Protein AF-A0AAN7MFB9-F1 (afdb_monomer)

Mean predicted aligned error: 14.87 Å

Solvent-accessible surface area (backbone atoms only — not comparable to full-atom values): 20793 Å² total; per-residue (Å²): 133,88,78,91,84,87,84,86,81,88,79,87,88,81,91,80,85,86,81,85,80,88,79,91,81,79,81,84,86,78,80,92,70,93,77,76,98,67,85,89,78,79,88,82,86,82,88,82,84,90,78,93,79,91,80,92,78,95,70,90,69,84,57,78,74,52,58,53,53,50,33,47,51,52,37,54,52,50,27,70,76,37,63,90,44,29,66,55,35,37,69,53,44,72,74,42,96,45,65,49,53,24,49,15,44,51,52,13,68,66,59,38,48,100,90,40,55,33,70,63,41,21,55,51,43,29,51,51,44,73,72,31,64,69,62,48,51,32,52,54,35,22,46,49,33,35,46,71,28,35,91,85,39,86,41,62,48,55,43,74,76,65,36,48,23,54,52,47,51,56,51,42,55,54,24,26,52,35,34,75,72,67,43,44,71,61,19,50,54,51,34,52,42,38,24,71,71,44,34,33,40,54,36,43,70,32,45,69,53,34,25,44,28,39,45,87,15,43,57,24,34,37,31,52,55,19,36,37,34,35,39,24,38,37,28,26,36,23,32,31,29,59,74,85,82,64,80,80,78,21,15,22,38,39,28,37,33,22,34,40,27,40,46,17,36,35,39,18,67,29,44,36,26,40,47,16,36,36,38,56,56,13,33,38,75,60,69,39,61,56,65,38,36,35,37,39,78,70,43,41,81,53,78,82,82,75,77,85,75,76,88,68,69,67,58,53,96,64,99,74,79,77,78,79,77,71,77,81,81,72,86,76,80,82,82,86,80,90,81,93,78,85,81,86,81,89,82,82,87,87,90,79,136

InterPro domains:
  IPR001451 Hexapeptide repeat [PF00132] (251-284)
  IPR005881 Serine O-acetyltransferase [TIGR01172] (139-300)
  IPR010493 Serine acetyltransferase, N-terminal [PF06426] (67-171)
  IPR010493 Serine acetyltransferase, N-terminal [SM00971] (67-171)
  IPR011004 Trimeric LpxA-like superfamily [SSF51161] (67-303)
  IPR018357 Hexapeptide transferase, conserved site [PS00101] (260-288)
  IPR042122 Serine acetyltransferase, N-terminal domain superfamily [G3DSA:1.10.3130.10] (53-200)
  IPR045304 Serine acetyltransferase, LbH domain [cd03354] (198-298)
  IPR053376 Serine acetyltransferase [NF041874] (140-302)

Organism: Trapa natans (NCBI:txid22666)

Secondary structure (DSSP, 8-state):
-----PPP---------------------------------PPPPP-----------------THHHHHHHHHHHHHHHHH-GGGHHHHIIIIIT-SSHHHHHHHHHHHHH--SSS-HHHHHHHHHHHHHH-HHHHHHHHHHHHHHHHH-TT---HHHHHHH-HHHHHHHHHHHHHHHHHTT-HHHHHHHHHHHHHHHSEEE-TT-EE-SS-EE-S-TTEEE-TT-EE-TT-EE-TT-EEE--SS--SS-S-EE-TT-EE-TT-EEESS-EE-TT-EE-TT-EE-S-B-TT-EEETTTTEEE-S------S--S----S--S----------PPPP-----PPPPP-------

Foldseek 3Di:
DDDDDDDDDDDDDDDDDDDDDDDDDDDDDPDDDDDDDDDDDDDDDDDDDDDDDDDDDDDDPPDPVVQLVQLLVVLVVVCVVDVVCVVVSCQQRVVDPDPQLSLLLLLLVQLDDPVRHSSVSSCLSSVCCVVDVQLVVLLSLLLVLCCQAPPVCPGSNCCSNPVLQSSLVSLLVSLLVCVVVVVPVVSVSSQVSSCVRSVAHARSQEAAEGNEAEASRHQHHHDNQEYHYYLEYHYYNEYQEFPVPDPDNWTDYEEYLEYEEHNEYEYTDEYEYANEYEYHNEYDPHHHYHNFYWYDDPIDTDDDDDDDPPDDHNHDPDPDDDPPPPPPPDDDDDDDDDDDDDDDDDDDDDDDD

Nearest PDB structures (foldseek):
  4n69-assembly1_A  TM=9.876E-01  e=4.435E-33  Glycine max
  6wye-assembly1_C-3  TM=9.855E-01  e=4.727E-29  Neisseria gonorrhoeae
  6wye-assembly1_A-3  TM=9.794E-01  e=2.700E-28  Neisseria gonorrhoeae
  4hzd-assembly1_A  TM=9.826E-01  e=8.789E-28  Brucella abortus S19
  4h7o-assembly1_A  TM=9.770E-01  e=9.835E-28  Vibrio cholerae O1 biovar El Tor str. N16961

pLDDT: mean 76.18, std 30.17, range [25.56, 98.94]

Structure (mmCIF, N/CA/C/O backbone):
data_AF-A0AAN7MFB9-F1
#
_entry.id   AF-A0AAN7MFB9-F1
#
loop_
_atom_site.group_PDB
_atom_site.id
_atom_site.type_symbol
_atom_site.label_atom_id
_atom_site.label_alt_id
_atom_site.label_comp_id
_atom_site.label_asym_id
_atom_site.label_entity_id
_atom_site.label_seq_id
_atom_site.pdbx_PDB_ins_code
_atom_site.Cartn_x
_atom_site.Cartn_y
_atom_site.Cartn_z
_atom_site.occupancy
_atom_site.B_iso_or_equiv
_atom_site.auth_seq_id
_atom_site.auth_comp_id
_atom_site.auth_asym_id
_atom_site.auth_atom_id
_atom_site.pdbx_PDB_model_num
ATOM 1 N N . MET A 1 1 ? -39.558 15.001 -32.358 1.00 32.97 1 MET A N 1
ATOM 2 C CA . MET A 1 1 ? -39.933 14.258 -33.582 1.00 32.97 1 MET A CA 1
ATOM 3 C C . MET A 1 1 ? -38.652 13.622 -34.117 1.00 32.97 1 MET A C 1
ATOM 5 O O . MET A 1 1 ? -37.753 14.380 -34.439 1.00 32.97 1 MET A O 1
ATOM 9 N N . ALA A 1 2 ? -38.365 12.366 -33.736 1.00 27.27 2 ALA A N 1
ATOM 10 C CA . ALA A 1 2 ? -38.461 11.137 -34.564 1.00 27.27 2 ALA A CA 1
ATOM 11 C C . ALA A 1 2 ? -37.510 11.185 -35.787 1.00 27.27 2 ALA A C 1
ATOM 13 O O . ALA A 1 2 ? -37.533 12.174 -36.499 1.00 27.27 2 ALA A O 1
ATOM 14 N N . SER A 1 3 ? -36.633 10.222 -36.101 1.00 28.27 3 SER A N 1
ATOM 15 C CA . SER A 1 3 ? -36.641 8.753 -35.951 1.00 28.27 3 SER A CA 1
ATOM 16 C C . SER A 1 3 ? -35.181 8.244 -36.066 1.00 28.27 3 SER A C 1
ATOM 18 O O . SER A 1 3 ? -34.424 8.785 -36.861 1.00 28.27 3 SER A O 1
ATOM 20 N N . CYS A 1 4 ? -34.634 7.399 -35.184 1.00 25.77 4 CYS A N 1
ATOM 21 C CA . CYS A 1 4 ? -34.608 5.924 -35.219 1.00 25.77 4 CYS A CA 1
ATOM 22 C C . CYS A 1 4 ? -34.455 5.280 -36.615 1.00 25.77 4 CYS A C 1
ATOM 24 O O . CYS A 1 4 ? -35.423 5.227 -37.372 1.00 25.77 4 CYS A O 1
ATOM 26 N N . VAL A 1 5 ? -33.269 4.713 -36.888 1.00 33.12 5 VAL A N 1
ATOM 27 C CA . VAL A 1 5 ? -33.060 3.585 -37.814 1.00 33.12 5 VAL A CA 1
ATOM 28 C C . VAL A 1 5 ? -32.131 2.584 -37.121 1.00 33.12 5 VAL A C 1
ATOM 30 O O . VAL A 1 5 ? -30.990 2.896 -36.791 1.00 33.12 5 VAL A O 1
ATOM 33 N N . ILE A 1 6 ? -32.675 1.399 -36.846 1.00 31.83 6 ILE A N 1
ATOM 34 C CA . ILE A 1 6 ? -31.986 0.208 -36.342 1.00 31.83 6 ILE A CA 1
ATOM 35 C C . ILE A 1 6 ? -31.674 -0.670 -37.551 1.00 31.83 6 ILE A C 1
ATOM 37 O O . ILE A 1 6 ? -32.600 -1.066 -38.258 1.00 31.83 6 ILE A O 1
ATOM 41 N N . GLU A 1 7 ? -30.409 -1.039 -37.744 1.00 30.30 7 GLU A N 1
ATOM 42 C CA . GLU A 1 7 ? -30.024 -2.083 -38.692 1.00 30.30 7 GLU A CA 1
ATOM 43 C C . GLU A 1 7 ? -29.693 -3.378 -37.934 1.00 30.30 7 GLU A C 1
ATOM 45 O O . GLU A 1 7 ? -28.908 -3.406 -36.984 1.00 30.30 7 GLU A O 1
ATOM 50 N N . ARG A 1 8 ? -30.398 -4.449 -38.310 1.00 30.91 8 ARG A N 1
ATOM 51 C CA . ARG A 1 8 ? -30.353 -5.779 -37.696 1.00 30.91 8 ARG A CA 1
ATOM 52 C C . ARG A 1 8 ? -29.151 -6.558 -38.228 1.00 30.91 8 ARG A C 1
ATOM 54 O O . ARG A 1 8 ? -29.110 -6.863 -39.413 1.00 30.91 8 ARG A O 1
ATOM 61 N N . LEU A 1 9 ? -28.273 -7.021 -37.341 1.00 29.88 9 LEU A N 1
ATOM 62 C CA . LEU A 1 9 ? -27.376 -8.144 -37.627 1.00 29.88 9 LEU A CA 1
ATOM 63 C C . LEU A 1 9 ? -27.877 -9.391 -36.894 1.00 29.88 9 LEU A C 1
ATOM 65 O O . LEU A 1 9 ? -27.798 -9.501 -35.671 1.00 29.88 9 LEU A O 1
ATOM 69 N N . GLN A 1 10 ? -28.426 -10.330 -37.666 1.00 29.17 10 GLN A N 1
ATOM 70 C CA . GLN A 1 10 ? -28.658 -11.704 -37.236 1.00 29.17 10 GLN A CA 1
ATOM 71 C C . GLN A 1 10 ? -27.353 -12.491 -37.379 1.00 29.17 10 GLN A C 1
ATOM 73 O O . GLN A 1 10 ? -26.853 -12.651 -38.488 1.00 29.17 10 GLN A O 1
ATOM 78 N N . LEU A 1 11 ? -26.833 -13.036 -36.278 1.00 31.50 11 LEU A N 1
ATOM 79 C CA . LEU A 1 11 ? -25.846 -14.114 -36.315 1.00 31.50 11 LEU A CA 1
ATOM 80 C C . LEU A 1 11 ? -26.335 -15.283 -35.457 1.00 31.50 11 LEU A C 1
ATOM 82 O O . LEU A 1 11 ? -26.703 -15.151 -34.290 1.00 31.50 11 LEU A O 1
ATOM 86 N N . SER A 1 12 ? -26.396 -16.426 -36.127 1.00 29.09 12 SER A N 1
ATOM 87 C CA . SER A 1 12 ? -26.955 -17.709 -35.727 1.00 29.09 12 SER A CA 1
ATOM 88 C C . SER A 1 12 ? -26.263 -18.342 -34.518 1.00 29.09 12 SER A C 1
ATOM 90 O O . SER A 1 12 ? -25.038 -18.451 -34.476 1.00 29.09 12 SER A O 1
ATOM 92 N N . ARG A 1 13 ? -27.065 -18.866 -33.584 1.00 29.59 13 ARG A N 1
ATOM 93 C CA . ARG A 1 13 ? -26.636 -19.755 -32.494 1.00 29.59 13 ARG A CA 1
ATOM 94 C C . ARG A 1 13 ? -26.491 -21.200 -32.993 1.00 29.59 13 ARG A C 1
ATOM 96 O O . ARG A 1 13 ? -27.399 -21.717 -33.638 1.00 29.59 13 ARG A O 1
ATOM 103 N N . LYS A 1 14 ? -25.425 -21.889 -32.571 1.00 30.91 14 LYS A N 1
ATOM 104 C CA . LYS A 1 14 ? -25.413 -23.348 -32.345 1.00 30.91 14 LYS A CA 1
ATOM 105 C C . LYS A 1 14 ? -24.845 -23.647 -30.944 1.00 30.91 14 LYS A C 1
ATOM 107 O O . LYS A 1 14 ? -24.018 -22.869 -30.470 1.00 30.91 14 LYS A O 1
ATOM 112 N N . PRO A 1 15 ? -25.309 -24.709 -30.255 1.00 31.30 15 PRO A N 1
ATOM 113 C CA . PRO A 1 15 ? -25.118 -24.875 -28.817 1.00 31.30 15 PRO A CA 1
ATOM 114 C C . PRO A 1 15 ? -23.846 -25.672 -28.485 1.00 31.30 15 PRO A C 1
ATOM 116 O O . PRO A 1 15 ? -23.628 -26.763 -29.006 1.00 31.30 15 PRO A O 1
ATOM 119 N N . GLY A 1 16 ? -23.027 -25.135 -27.578 1.00 27.77 16 GLY A N 1
ATOM 120 C CA . GLY A 1 16 ? -21.837 -25.782 -27.024 1.00 27.77 16 GLY A CA 1
ATOM 121 C C . GLY A 1 16 ? -22.011 -26.084 -25.535 1.00 27.77 16 GLY A C 1
ATOM 122 O O . GLY A 1 16 ? -22.022 -25.185 -24.705 1.00 27.77 16 GLY A O 1
ATOM 123 N N . ARG A 1 17 ? -22.180 -27.374 -25.252 1.00 27.69 17 ARG A N 1
ATOM 124 C CA . ARG A 1 17 ? -22.225 -28.120 -23.981 1.00 27.69 17 ARG A CA 1
ATOM 125 C C . ARG A 1 17 ? -21.533 -27.457 -22.765 1.00 27.69 17 ARG A C 1
ATOM 127 O O . ARG A 1 17 ? -20.314 -27.315 -22.733 1.00 27.69 17 ARG A O 1
ATOM 134 N N . GLN A 1 18 ? -22.321 -27.157 -21.727 1.00 26.73 18 GLN A N 1
ATOM 135 C CA . GLN A 1 18 ? -21.860 -26.820 -20.373 1.00 26.73 18 GLN A CA 1
ATOM 136 C C . GLN A 1 18 ? -21.232 -28.044 -19.683 1.00 26.73 18 GLN A C 1
ATOM 138 O O . GLN A 1 18 ? -21.806 -29.133 -19.701 1.00 26.73 18 GLN A O 1
ATOM 143 N N . LYS A 1 19 ? -20.092 -27.847 -19.013 1.00 27.78 19 LYS A N 1
ATOM 144 C CA . LYS A 1 19 ? -19.675 -28.671 -17.872 1.00 27.78 19 LYS A CA 1
ATOM 145 C C . LYS A 1 19 ? -19.806 -27.815 -16.616 1.00 27.78 19 LYS A C 1
ATOM 147 O O . LYS A 1 19 ? -19.122 -26.807 -16.472 1.00 27.78 19 LYS A O 1
ATOM 152 N N . SER A 1 20 ? -20.740 -28.212 -15.763 1.00 26.48 20 SER A N 1
ATOM 153 C CA . SER A 1 20 ? -20.965 -27.693 -14.421 1.00 26.48 20 SER A CA 1
ATOM 154 C C . SER A 1 20 ? -19.817 -28.104 -13.502 1.00 26.48 20 SER A C 1
ATOM 156 O O . SER A 1 20 ? -19.558 -29.298 -13.354 1.00 26.48 20 SER A O 1
ATOM 158 N N . VAL A 1 21 ? -19.186 -27.135 -12.848 1.00 28.67 21 VAL A N 1
ATOM 159 C CA . VAL A 1 21 ? -18.480 -27.370 -11.587 1.00 28.67 21 VAL A CA 1
ATOM 160 C C . VAL A 1 21 ? -19.252 -26.580 -10.541 1.00 28.67 21 VAL A C 1
ATOM 162 O O . VAL A 1 21 ? -19.245 -25.351 -10.538 1.00 28.67 21 VAL A O 1
ATOM 165 N N . ASN A 1 22 ? -20.030 -27.319 -9.754 1.00 28.86 22 ASN A N 1
ATOM 166 C CA . ASN A 1 22 ? -20.587 -26.856 -8.494 1.00 28.86 22 ASN A CA 1
ATOM 167 C C . ASN A 1 22 ? -19.433 -26.780 -7.502 1.00 28.86 22 ASN A C 1
ATOM 169 O O . ASN A 1 22 ? -18.828 -27.813 -7.266 1.00 28.86 22 ASN A O 1
ATOM 173 N N . ASP A 1 23 ? -19.214 -25.621 -6.892 1.00 29.09 23 ASP A N 1
ATOM 174 C CA . ASP A 1 23 ? -18.704 -25.535 -5.526 1.00 29.09 23 ASP A CA 1
ATOM 175 C C . ASP A 1 23 ? -19.382 -24.335 -4.865 1.00 29.09 23 ASP A C 1
ATOM 177 O O . ASP A 1 23 ? -19.205 -23.174 -5.239 1.00 29.09 23 ASP A O 1
ATOM 181 N N . GLY A 1 24 ? -20.306 -24.657 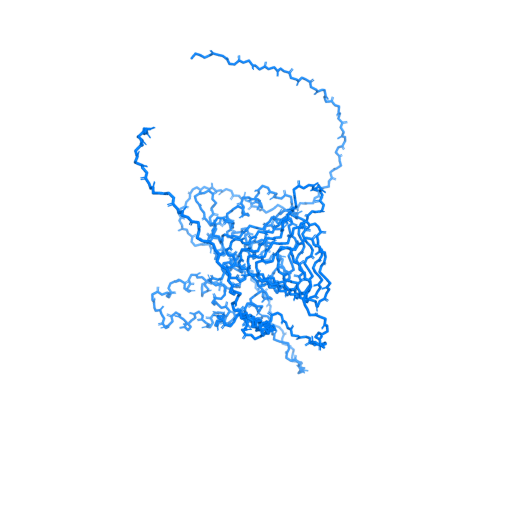-3.964 1.00 29.75 24 GLY A N 1
ATOM 182 C CA . GLY A 1 24 ? -21.193 -23.708 -3.321 1.00 29.75 24 GLY A CA 1
ATOM 183 C C . GLY A 1 24 ? -20.597 -23.182 -2.029 1.00 29.75 24 GLY A C 1
ATOM 184 O O . GLY A 1 24 ? -20.652 -23.867 -1.017 1.00 29.75 24 GLY A O 1
ATOM 185 N N . HIS A 1 25 ? -20.173 -21.921 -2.031 1.00 30.44 25 HIS A N 1
ATOM 186 C CA . HIS A 1 25 ? -20.099 -21.097 -0.825 1.00 30.44 25 HIS A CA 1
ATOM 187 C C . HIS A 1 25 ? -20.790 -19.757 -1.099 1.00 30.44 25 HIS A C 1
ATOM 189 O O . HIS A 1 25 ? -20.235 -18.815 -1.661 1.00 30.44 25 HIS A O 1
ATOM 195 N N . SER A 1 26 ? -22.079 -19.720 -0.761 1.00 29.64 26 SER A N 1
ATOM 196 C CA . SER A 1 26 ? -22.941 -18.545 -0.859 1.00 29.64 26 SER A CA 1
ATOM 197 C C . SER A 1 26 ? -22.874 -17.765 0.452 1.00 29.64 26 SER A C 1
ATOM 199 O O . SER A 1 26 ? -23.465 -18.186 1.443 1.00 29.64 26 SER A O 1
ATOM 201 N N . TYR A 1 27 ? -22.224 -16.603 0.450 1.00 34.56 27 TYR A N 1
ATOM 202 C CA . TYR A 1 27 ? -22.376 -15.615 1.521 1.00 34.56 27 TYR A CA 1
ATOM 203 C C . TYR A 1 27 ? -23.845 -15.141 1.552 1.00 34.56 27 TYR A C 1
ATOM 205 O O . TYR A 1 27 ? -24.333 -14.646 0.531 1.00 34.56 27 TYR A O 1
ATOM 213 N N . PRO A 1 28 ? -24.601 -15.311 2.653 1.00 33.50 28 PRO A N 1
ATOM 214 C CA . PRO A 1 28 ? -26.028 -15.022 2.654 1.00 33.50 28 PRO A CA 1
ATOM 215 C C . PRO A 1 28 ? -26.276 -13.512 2.766 1.00 33.50 28 PRO A C 1
ATOM 217 O O . PRO A 1 28 ? -26.203 -12.938 3.847 1.00 33.50 28 PRO A O 1
ATOM 220 N N . LEU A 1 29 ? -26.647 -12.870 1.657 1.00 34.75 29 LEU A N 1
ATOM 221 C CA . LEU A 1 29 ? -27.291 -11.554 1.673 1.00 34.75 29 LEU A CA 1
ATOM 222 C C . LEU A 1 29 ? -28.810 -11.763 1.731 1.00 34.75 29 LEU A C 1
ATOM 224 O O . LEU A 1 29 ? -29.455 -11.955 0.702 1.00 34.75 29 LEU A O 1
ATOM 228 N N . LYS A 1 30 ? -29.396 -11.763 2.934 1.00 32.22 30 LYS A N 1
ATOM 229 C CA . LYS A 1 30 ? -30.859 -11.738 3.108 1.00 32.22 30 LYS A CA 1
ATOM 230 C C . LYS A 1 30 ? -31.329 -10.337 3.521 1.00 32.22 30 LYS A C 1
ATOM 232 O O . LYS A 1 30 ? -30.950 -9.844 4.571 1.00 32.22 30 LYS A O 1
ATOM 237 N N . ASN A 1 31 ? -32.218 -9.779 2.693 1.00 31.23 31 ASN A N 1
ATOM 238 C CA . ASN A 1 31 ? -33.205 -8.721 2.958 1.00 31.23 31 ASN A CA 1
ATOM 239 C C . ASN A 1 31 ? -32.714 -7.393 3.563 1.00 31.23 31 ASN A C 1
ATOM 241 O O . ASN A 1 31 ? -32.887 -7.133 4.751 1.00 31.23 31 ASN A O 1
ATOM 245 N N . VAL A 1 32 ? -32.268 -6.477 2.698 1.00 32.47 32 VAL A N 1
ATOM 246 C CA . VAL A 1 32 ? -32.138 -5.050 3.035 1.00 32.47 32 VAL A CA 1
ATOM 247 C C . VAL A 1 32 ? -33.524 -4.396 2.963 1.00 32.47 32 VAL A C 1
ATOM 249 O O . VAL A 1 32 ? -33.995 -4.015 1.892 1.00 32.47 32 VAL A O 1
ATOM 252 N N . ARG A 1 33 ? -34.206 -4.288 4.108 1.00 29.61 33 ARG A N 1
ATOM 253 C CA . ARG A 1 33 ? -35.263 -3.285 4.315 1.00 29.61 33 ARG A CA 1
ATOM 254 C C . ARG A 1 33 ? -34.610 -2.039 4.907 1.00 29.61 33 ARG A C 1
ATOM 256 O O . ARG A 1 33 ? -33.778 -2.149 5.800 1.00 29.61 33 ARG A O 1
ATOM 263 N N . SER A 1 34 ? -34.985 -0.872 4.389 1.00 43.56 34 SER A N 1
ATOM 264 C CA . SER A 1 34 ? -34.496 0.441 4.820 1.00 43.56 34 SER A CA 1
ATOM 265 C C . SER A 1 34 ? -34.529 0.588 6.343 1.00 43.56 34 SER A C 1
ATOM 267 O O . SER A 1 34 ? -35.614 0.460 6.908 1.00 43.56 34 SER A O 1
ATOM 269 N N . CYS A 1 35 ? -33.404 0.904 6.994 1.00 27.44 35 CYS A N 1
ATOM 270 C CA . CYS A 1 35 ? -33.414 1.404 8.370 1.00 27.44 35 CYS A CA 1
ATOM 271 C C . CYS A 1 35 ? -32.107 2.096 8.793 1.00 27.44 35 CYS A C 1
ATOM 273 O O . CYS A 1 35 ? -31.038 1.859 8.247 1.00 27.44 35 CYS A O 1
ATOM 275 N N . ARG A 1 36 ? -32.287 2.996 9.765 1.00 30.14 36 ARG A N 1
ATOM 276 C CA . ARG A 1 36 ? -31.373 3.966 10.396 1.00 30.14 36 ARG A CA 1
ATOM 277 C C . ARG A 1 36 ? -30.086 3.369 11.000 1.00 30.14 36 ARG A C 1
ATOM 279 O O . ARG A 1 36 ? -30.077 2.185 11.334 1.00 30.14 36 ARG A O 1
ATOM 286 N N . PRO A 1 37 ? -29.044 4.203 11.235 1.00 30.88 37 PRO A N 1
ATOM 287 C CA . PRO A 1 37 ? -27.741 3.747 11.715 1.00 30.88 37 PRO A CA 1
ATOM 288 C C . PRO A 1 37 ? -27.875 3.029 13.058 1.00 30.88 37 PRO A C 1
ATOM 290 O O . PRO A 1 37 ? -28.238 3.629 14.070 1.00 30.88 37 PRO A O 1
ATOM 293 N N . SER A 1 38 ? -27.579 1.733 13.046 1.00 34.75 38 SER A N 1
ATOM 294 C CA . SER A 1 38 ? -27.536 0.879 14.227 1.00 34.75 38 SER A CA 1
ATOM 295 C C . SER A 1 38 ? -26.206 0.137 14.221 1.00 34.75 38 SER A C 1
ATOM 297 O O . SER A 1 38 ? -25.795 -0.398 13.201 1.00 34.75 38 SER A O 1
ATOM 299 N N . ARG A 1 39 ? -25.533 0.148 15.373 1.00 41.53 39 ARG A N 1
ATOM 300 C CA . ARG A 1 39 ? -24.252 -0.508 15.679 1.00 41.53 39 ARG A CA 1
ATOM 301 C C . ARG A 1 39 ? -24.139 -1.898 15.021 1.00 41.53 39 ARG A C 1
ATOM 303 O O . ARG A 1 39 ? -24.920 -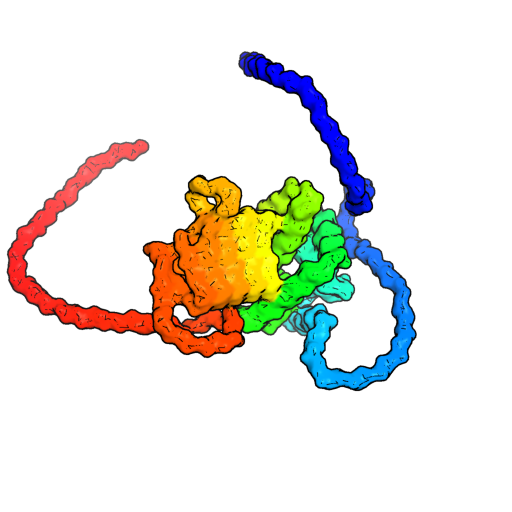2.784 15.367 1.00 41.53 39 ARG A O 1
ATOM 310 N N . CYS A 1 40 ? -23.143 -2.099 14.153 1.00 32.28 40 CYS A N 1
ATOM 311 C CA . CYS A 1 40 ? -22.774 -3.428 13.661 1.00 32.28 40 CYS A CA 1
ATOM 312 C C . CYS A 1 40 ? -22.391 -4.322 14.845 1.00 32.28 40 CYS A C 1
ATOM 314 O O . CYS A 1 40 ? -21.426 -4.042 15.553 1.00 32.28 40 CYS A O 1
ATOM 316 N N . LYS A 1 41 ? -23.151 -5.396 15.067 1.00 32.28 41 LYS A N 1
ATOM 317 C CA . LYS A 1 41 ? -22.774 -6.493 15.963 1.00 32.28 41 LYS A CA 1
ATOM 318 C C . LYS A 1 41 ? -22.430 -7.701 15.100 1.00 32.28 41 LYS A C 1
ATOM 320 O O . LYS A 1 41 ? -23.316 -8.274 14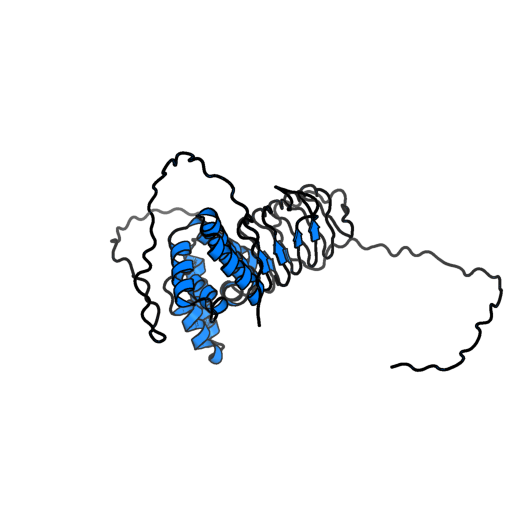.472 1.00 32.28 41 LYS A O 1
ATOM 325 N N . ILE A 1 42 ? -21.154 -8.067 15.067 1.00 37.16 42 ILE A N 1
ATOM 326 C CA . ILE A 1 42 ? -20.679 -9.328 14.484 1.00 37.16 42 ILE A CA 1
ATOM 327 C C . ILE A 1 42 ? -20.875 -10.425 15.554 1.00 37.16 42 ILE A C 1
ATOM 329 O O . ILE A 1 42 ? -20.652 -10.149 16.734 1.00 37.16 42 ILE A O 1
ATOM 333 N N . PRO A 1 43 ? -21.350 -11.638 15.213 1.00 29.08 43 PRO A N 1
ATOM 334 C CA . PRO A 1 43 ? -21.630 -12.676 16.204 1.00 29.08 43 PRO A CA 1
ATOM 335 C C . PRO A 1 43 ? -20.343 -13.258 16.810 1.00 29.08 43 PRO A C 1
ATOM 337 O O . PRO A 1 43 ? -19.460 -13.715 16.086 1.00 29.08 43 PRO A O 1
ATOM 340 N N . SER A 1 44 ? -20.272 -13.295 18.143 1.00 28.75 44 SER A N 1
ATOM 341 C CA . SER A 1 44 ? -19.212 -13.963 18.899 1.00 28.75 44 SER A CA 1
ATOM 342 C C . SER A 1 44 ? -19.430 -15.481 18.920 1.00 28.75 44 SER A C 1
ATOM 344 O O . SER A 1 44 ? -20.530 -15.969 19.184 1.00 28.75 44 SER A O 1
ATOM 346 N N . LYS A 1 45 ? -18.376 -16.255 18.633 1.00 33.03 45 LYS A N 1
ATOM 347 C CA . LYS A 1 45 ? -18.364 -17.704 18.876 1.00 33.03 45 LYS A CA 1
ATOM 348 C C . LYS A 1 45 ? -17.972 -17.961 20.332 1.00 33.03 45 LYS A C 1
ATOM 350 O O . LYS A 1 45 ? -16.917 -17.533 20.783 1.00 33.03 45 LYS A O 1
ATOM 355 N N . THR A 1 46 ? -18.841 -18.665 21.044 1.00 29.80 46 THR A N 1
ATOM 356 C CA . THR A 1 46 ? -18.685 -19.119 22.429 1.00 29.80 46 THR A CA 1
ATOM 357 C C . THR A 1 46 ? -17.765 -20.337 22.572 1.00 29.80 46 THR A C 1
ATOM 359 O O . THR A 1 46 ? -17.798 -21.246 21.744 1.00 29.80 46 THR A O 1
ATOM 362 N N . ASP A 1 47 ? -17.053 -20.346 23.703 1.00 28.73 47 ASP A N 1
ATOM 363 C CA . ASP A 1 47 ? -16.524 -21.468 24.494 1.00 28.73 47 ASP A CA 1
ATOM 364 C C . ASP A 1 47 ? -15.633 -22.530 23.833 1.00 28.73 47 ASP A C 1
ATOM 366 O O . ASP A 1 47 ? -16.106 -23.509 23.251 1.00 28.73 47 ASP A O 1
ATOM 370 N N . ARG A 1 48 ? -14.326 -22.461 24.139 1.00 29.30 48 ARG A N 1
ATOM 371 C CA . ARG A 1 48 ? -13.498 -23.660 24.342 1.00 29.30 48 ARG A CA 1
ATOM 372 C C . ARG A 1 48 ? -12.640 -23.529 25.598 1.00 29.30 48 ARG A C 1
ATOM 374 O O . ARG A 1 48 ? -11.976 -22.528 25.831 1.00 29.30 48 ARG A O 1
ATOM 381 N N . ARG A 1 49 ? -12.736 -24.578 26.414 1.00 25.56 49 ARG A N 1
ATOM 382 C CA . ARG A 1 49 ? -12.230 -24.709 27.780 1.00 25.56 49 ARG A CA 1
ATOM 383 C C . ARG A 1 49 ? -10.704 -24.738 27.817 1.00 25.56 49 ARG A C 1
ATOM 385 O O . ARG A 1 49 ? -10.075 -25.431 27.024 1.00 25.56 49 ARG A O 1
ATOM 392 N N . PHE A 1 50 ? -10.165 -24.032 28.804 1.00 27.48 50 PHE A N 1
ATOM 393 C CA . PHE A 1 50 ? -8.780 -24.083 29.256 1.00 27.48 50 PHE A CA 1
ATOM 394 C C . PHE A 1 50 ? -8.410 -25.503 29.710 1.00 27.48 50 PHE A C 1
ATOM 396 O O . PHE A 1 50 ? -9.088 -26.079 30.562 1.00 27.48 50 PHE A O 1
ATOM 403 N N . SER A 1 51 ? -7.306 -26.043 29.196 1.00 28.30 51 SER A N 1
ATOM 404 C CA . SER A 1 51 ? -6.572 -27.122 29.858 1.00 28.30 51 SER A CA 1
ATOM 405 C C . SER A 1 51 ? -5.084 -26.795 29.844 1.00 28.30 51 SER A C 1
ATOM 407 O O . SER A 1 51 ? -4.455 -26.726 28.790 1.00 28.30 51 SER A O 1
ATOM 409 N N . ASP A 1 52 ? -4.589 -26.573 31.050 1.00 29.08 52 ASP A N 1
ATOM 410 C CA . ASP A 1 52 ? -3.233 -26.249 31.464 1.00 29.08 52 ASP A CA 1
ATOM 411 C C . ASP A 1 52 ? -2.226 -27.353 31.097 1.00 29.08 52 ASP A C 1
ATOM 413 O O . ASP A 1 52 ? -2.454 -28.516 31.438 1.00 29.08 52 ASP A O 1
ATOM 417 N N . ARG A 1 53 ? -1.120 -26.995 30.424 1.00 29.39 53 ARG A N 1
ATOM 418 C CA . ARG A 1 53 ? 0.150 -27.745 30.449 1.00 29.39 53 ARG A CA 1
ATOM 419 C C . ARG A 1 53 ? 1.343 -26.808 30.259 1.00 29.39 53 ARG A C 1
ATOM 421 O O . ARG A 1 53 ? 1.633 -26.328 29.167 1.00 29.39 53 ARG A O 1
ATOM 428 N N . SER A 1 54 ? 2.054 -26.633 31.363 1.00 31.20 54 SER A N 1
ATOM 429 C CA . SER A 1 54 ? 3.413 -26.122 31.513 1.00 31.20 54 SER A CA 1
ATOM 430 C C . SER A 1 54 ? 4.435 -26.805 30.590 1.00 31.20 54 SER A C 1
ATOM 432 O O . SER A 1 54 ? 4.517 -28.034 30.557 1.00 31.20 54 SER A O 1
ATOM 434 N N . GLY A 1 55 ? 5.281 -26.009 29.930 1.00 29.39 55 GLY A N 1
ATOM 435 C CA . GLY A 1 55 ? 6.436 -26.475 29.159 1.00 29.39 55 GLY A CA 1
ATOM 436 C C . GLY A 1 55 ? 7.316 -25.304 28.720 1.00 29.39 55 GLY A C 1
ATOM 437 O O . GLY A 1 55 ? 6.916 -24.494 27.896 1.00 29.39 55 GLY A O 1
ATOM 438 N N . ASN A 1 56 ? 8.483 -25.206 29.344 1.00 34.44 56 ASN A N 1
ATOM 439 C CA . ASN A 1 56 ? 9.509 -24.175 29.210 1.00 34.44 56 ASN A CA 1
ATOM 440 C C . ASN A 1 56 ? 10.224 -24.273 27.848 1.00 34.44 56 ASN A C 1
ATOM 442 O O . ASN A 1 56 ? 10.810 -25.318 27.580 1.00 34.44 56 ASN A O 1
ATOM 446 N N . ASP A 1 57 ? 10.245 -23.206 27.040 1.00 33.09 57 ASP A N 1
ATOM 447 C CA . ASP A 1 57 ? 11.289 -23.043 26.021 1.00 33.09 57 ASP A CA 1
ATOM 448 C C . ASP A 1 57 ? 11.591 -21.565 25.717 1.00 33.09 57 ASP A C 1
ATOM 450 O O . ASP A 1 57 ? 10.698 -20.740 25.509 1.00 33.09 57 ASP A O 1
ATOM 454 N N . LYS A 1 58 ? 12.882 -21.223 25.758 1.00 37.84 58 LYS A N 1
ATOM 455 C CA . LYS A 1 58 ? 13.420 -19.869 25.596 1.00 37.84 58 LYS A CA 1
ATOM 456 C C . LYS A 1 58 ? 13.868 -19.671 24.150 1.00 37.84 58 LYS A C 1
ATOM 458 O O . LYS A 1 58 ? 14.969 -20.050 23.774 1.00 37.84 58 LYS A O 1
ATOM 463 N N . GLY A 1 59 ? 13.040 -18.972 23.386 1.00 30.17 59 GLY A N 1
ATOM 464 C CA . GLY A 1 59 ? 13.362 -18.412 22.077 1.00 30.17 59 GLY A CA 1
ATOM 465 C C . GLY A 1 59 ? 12.258 -17.434 21.708 1.00 30.17 59 GLY A C 1
ATOM 466 O O . GLY A 1 59 ? 11.192 -17.852 21.271 1.00 30.17 59 GLY A O 1
ATOM 467 N N . GLY A 1 60 ? 12.460 -16.146 21.995 1.00 31.14 60 GLY A N 1
ATOM 468 C CA . GLY A 1 60 ? 11.425 -15.111 21.913 1.00 31.14 60 GLY A CA 1
ATOM 469 C C . GLY A 1 60 ? 10.979 -14.812 20.483 1.00 31.14 60 GLY A C 1
ATOM 470 O O . GLY A 1 60 ? 11.382 -13.811 19.903 1.00 31.14 60 GLY A O 1
ATOM 471 N N . SER A 1 61 ? 10.124 -15.667 19.930 1.00 36.81 61 SER A N 1
ATOM 472 C CA . SER A 1 61 ? 9.199 -15.312 18.859 1.00 36.81 61 SER A CA 1
ATOM 473 C C . SER A 1 61 ? 8.204 -14.306 19.436 1.00 36.81 61 SER A C 1
ATOM 475 O O . SER A 1 61 ? 7.372 -14.681 20.263 1.00 36.81 61 SER A O 1
ATOM 477 N N . PHE A 1 62 ? 8.305 -13.032 19.047 1.00 40.41 62 PHE A N 1
ATOM 478 C CA . PHE A 1 62 ? 7.270 -12.034 19.332 1.00 40.41 62 PHE A CA 1
ATOM 479 C C . PHE A 1 62 ? 5.927 -12.582 18.829 1.00 40.41 62 PHE A C 1
ATOM 481 O O . PHE A 1 62 ? 5.771 -12.825 17.635 1.00 40.41 62 PHE A O 1
ATOM 488 N N . ARG A 1 63 ? 5.002 -12.877 19.747 1.00 53.62 63 ARG A N 1
ATOM 489 C CA . ARG A 1 63 ? 3.697 -13.467 19.424 1.00 53.62 63 ARG A CA 1
ATOM 490 C C . ARG A 1 63 ? 2.822 -12.421 18.738 1.00 53.62 63 ARG A C 1
ATOM 492 O O . ARG A 1 63 ? 2.828 -11.264 19.142 1.00 53.62 63 ARG A O 1
ATOM 499 N N . ASP A 1 64 ? 2.060 -12.829 17.731 1.00 52.44 64 ASP A N 1
ATOM 500 C CA . ASP A 1 64 ? 1.174 -11.937 16.975 1.00 52.44 64 ASP A CA 1
ATOM 501 C C . ASP A 1 64 ? 0.091 -11.244 17.820 1.00 52.44 64 ASP A C 1
ATOM 503 O O . ASP A 1 64 ? -0.364 -10.164 17.438 1.00 52.44 64 ASP A O 1
ATOM 507 N N . ASP A 1 65 ? -0.263 -11.814 18.977 1.00 56.84 65 ASP A N 1
ATOM 508 C CA . ASP A 1 65 ? -1.200 -11.235 19.955 1.00 56.84 65 ASP A CA 1
ATOM 509 C C . ASP A 1 65 ? -0.722 -9.878 20.515 1.00 56.84 65 ASP A C 1
ATOM 511 O O . ASP A 1 65 ? -1.526 -9.038 20.909 1.00 56.84 65 ASP A O 1
ATOM 515 N N . ASP A 1 66 ? 0.584 -9.604 20.454 1.00 83.44 66 ASP A N 1
ATOM 516 C CA . ASP A 1 66 ? 1.208 -8.385 20.981 1.00 83.44 66 ASP A CA 1
ATOM 517 C C . ASP A 1 66 ? 0.863 -7.126 20.157 1.00 83.44 66 ASP A C 1
ATOM 519 O O . ASP A 1 66 ? 0.783 -6.020 20.688 1.00 83.44 66 ASP A O 1
ATOM 523 N N . LEU A 1 67 ? 0.634 -7.245 18.842 1.00 93.62 67 LEU A N 1
ATOM 524 C CA . LEU A 1 67 ? 0.460 -6.054 17.996 1.00 93.62 67 LEU A CA 1
ATOM 525 C C . LEU A 1 67 ? -0.885 -5.361 18.249 1.00 93.62 67 LEU A C 1
ATOM 527 O O . LEU A 1 67 ? -0.944 -4.131 18.324 1.00 93.62 67 LEU A O 1
ATOM 531 N N . TRP A 1 68 ? -1.961 -6.139 18.380 1.00 96.12 68 TRP A N 1
ATOM 532 C CA . TRP A 1 68 ? -3.290 -5.589 18.638 1.00 96.12 68 TRP A CA 1
ATOM 533 C C . TRP A 1 68 ? -3.376 -4.964 20.032 1.00 96.12 68 TRP A C 1
ATOM 535 O O . TRP A 1 68 ? -3.849 -3.835 20.163 1.00 96.12 68 TRP A O 1
ATOM 545 N N . GLU A 1 69 ? -2.841 -5.645 21.048 1.00 95.75 69 GLU A N 1
ATOM 546 C CA . GLU A 1 69 ? -2.764 -5.123 22.415 1.00 95.75 69 GLU A CA 1
ATOM 547 C C . GLU A 1 69 ? -1.977 -3.806 22.460 1.00 95.75 69 GLU A C 1
ATOM 549 O O . GLU A 1 69 ? -2.482 -2.807 22.979 1.00 95.75 69 GLU A O 1
ATOM 554 N N . LYS A 1 70 ? -0.816 -3.739 21.794 1.00 96.19 70 LYS A N 1
ATOM 555 C CA . LYS A 1 70 ? -0.043 -2.495 21.646 1.00 96.19 70 LYS A CA 1
ATOM 556 C C . LYS A 1 70 ? -0.846 -1.366 21.015 1.00 96.19 70 LYS A C 1
ATOM 558 O O . LYS A 1 70 ? -0.804 -0.237 21.495 1.00 96.19 70 LYS A O 1
ATOM 563 N N . MET A 1 71 ? -1.606 -1.639 19.956 1.00 97.25 71 MET A N 1
ATOM 564 C CA . MET A 1 71 ? -2.455 -0.615 19.339 1.00 97.25 71 MET A CA 1
ATOM 565 C C . MET A 1 71 ? -3.572 -0.142 20.277 1.00 97.25 71 MET A C 1
ATOM 567 O O . MET A 1 71 ? -3.906 1.045 20.279 1.00 97.25 71 MET A O 1
ATOM 571 N N . GLN A 1 72 ? -4.147 -1.036 21.085 1.00 97.25 72 GLN A N 1
ATOM 572 C CA . GLN A 1 72 ? -5.133 -0.664 22.099 1.00 97.25 72 GLN A CA 1
ATOM 573 C C . GLN A 1 72 ? -4.510 0.191 23.212 1.00 97.25 72 GLN A C 1
ATOM 575 O O . GLN A 1 72 ? -5.138 1.149 23.666 1.00 97.25 72 GLN A O 1
ATOM 580 N N . GLU A 1 73 ? -3.285 -0.110 23.641 1.00 96.94 73 GLU A N 1
ATOM 581 C CA . GLU A 1 73 ? -2.527 0.704 24.600 1.00 96.94 73 GLU A CA 1
ATOM 582 C C . GLU A 1 73 ? -2.202 2.093 24.041 1.00 96.94 73 GLU A C 1
ATOM 584 O O . GLU A 1 73 ? -2.502 3.102 24.687 1.00 96.94 73 GLU A O 1
ATOM 589 N N . GLU A 1 74 ? -1.681 2.163 22.811 1.00 97.06 74 GLU A N 1
ATOM 590 C CA . GLU A 1 74 ? -1.444 3.418 22.090 1.00 97.06 74 GLU A CA 1
ATOM 591 C C . GLU A 1 74 ? -2.743 4.238 21.982 1.00 97.06 74 GLU A C 1
ATOM 593 O O . GLU A 1 74 ? -2.740 5.445 22.224 1.00 97.06 74 GLU A O 1
ATOM 598 N N . ALA A 1 75 ? -3.883 3.594 21.702 1.00 97.50 75 ALA A N 1
ATOM 599 C CA . ALA A 1 75 ? -5.177 4.267 21.592 1.00 97.50 75 ALA A CA 1
ATOM 600 C C . ALA A 1 75 ? -5.666 4.825 22.938 1.00 97.50 75 ALA A C 1
ATOM 602 O O . ALA A 1 75 ? -6.169 5.949 22.983 1.00 97.50 75 ALA A O 1
ATOM 603 N N . LYS A 1 76 ? -5.495 4.083 24.042 1.00 97.44 76 LYS A N 1
ATOM 604 C CA . LYS A 1 76 ? -5.826 4.552 25.404 1.00 97.44 76 LYS A CA 1
ATOM 605 C C . LYS A 1 76 ? -4.957 5.742 25.810 1.00 97.44 76 LYS A C 1
ATOM 607 O O . LYS A 1 76 ? -5.476 6.732 26.332 1.00 97.44 76 LYS A O 1
ATOM 612 N N . SER A 1 77 ? -3.654 5.658 25.538 1.00 97.25 77 SER A N 1
ATOM 613 C CA . SER A 1 77 ? -2.700 6.736 25.801 1.00 97.25 77 SER A CA 1
ATOM 614 C C . SER A 1 77 ? -3.068 7.997 25.012 1.00 97.25 77 SER A C 1
ATOM 616 O O . SER A 1 77 ? -3.332 9.045 25.604 1.00 97.25 77 SER A O 1
ATOM 618 N N . ASN A 1 78 ? -3.222 7.879 23.689 1.00 96.19 78 ASN A N 1
ATOM 619 C CA . ASN A 1 78 ? -3.555 9.008 22.818 1.00 96.19 78 ASN A CA 1
ATOM 620 C C . ASN A 1 78 ? -4.930 9.613 23.138 1.00 96.19 78 ASN A C 1
ATOM 622 O O . ASN A 1 78 ? -5.090 10.829 23.090 1.00 96.19 78 ASN A O 1
ATOM 626 N N . SER A 1 79 ? -5.919 8.789 23.505 1.00 96.56 79 SER A N 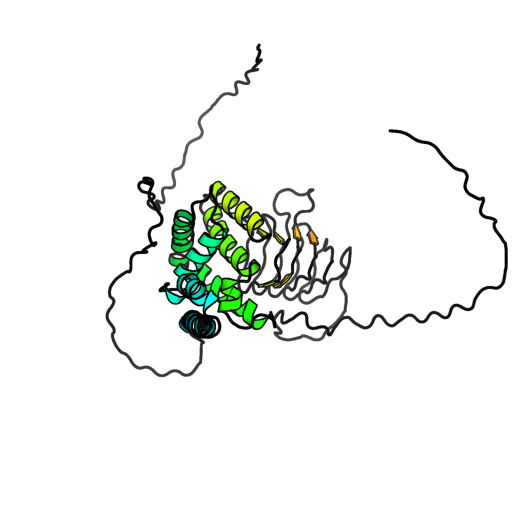1
ATOM 627 C CA . SER A 1 79 ? -7.239 9.262 23.939 1.00 96.56 79 SER A CA 1
ATOM 628 C C . SER A 1 79 ? -7.186 10.067 25.239 1.00 96.56 79 SER A C 1
ATOM 630 O O . SER A 1 79 ? -8.049 10.917 25.449 1.00 96.56 79 SER A O 1
ATOM 632 N N . SER A 1 80 ? -6.229 9.776 26.123 1.00 95.56 80 SER A N 1
ATOM 633 C CA . SER A 1 80 ? -6.050 10.500 27.387 1.00 95.56 80 SER A CA 1
ATOM 634 C C . SER A 1 80 ? -5.296 11.815 27.178 1.00 95.56 80 SER A C 1
ATOM 636 O O . SER A 1 80 ? -5.580 12.801 27.850 1.00 95.56 80 SER A O 1
ATOM 638 N N . GLN A 1 81 ? -4.350 11.829 26.235 1.00 96.62 81 GLN A N 1
ATOM 639 C CA . GLN A 1 81 ? -3.569 13.015 25.878 1.00 96.62 81 GLN A CA 1
ATOM 640 C C . GLN A 1 81 ? -4.364 14.021 25.038 1.00 96.62 81 GLN A C 1
ATOM 642 O O . GLN A 1 81 ? -4.176 15.221 25.208 1.00 96.62 81 GLN A O 1
ATOM 647 N N . GLU A 1 82 ? -5.259 13.550 24.163 1.00 96.56 82 GLU A N 1
ATOM 648 C CA . GLU A 1 82 ? -6.074 14.400 23.289 1.00 96.56 82 GLU A CA 1
ATOM 649 C C . GLU A 1 82 ? -7.576 14.056 23.403 1.00 96.56 82 GLU A C 1
ATOM 651 O O . GLU A 1 82 ? -8.105 13.254 22.619 1.00 96.56 82 GLU A O 1
ATOM 656 N N . PRO A 1 83 ? -8.300 14.656 24.371 1.00 95.19 83 PRO A N 1
ATOM 657 C CA . PRO A 1 83 ? -9.710 14.359 24.621 1.00 95.19 83 PRO A CA 1
ATOM 658 C C . PRO A 1 83 ? -10.641 14.615 23.428 1.00 95.19 83 PRO A C 1
ATOM 660 O O . PRO A 1 83 ? -11.663 13.930 23.313 1.00 95.19 83 PRO A O 1
ATOM 663 N N . LEU A 1 84 ? -10.304 15.539 22.512 1.00 97.19 84 LEU A N 1
ATOM 664 C CA . LEU A 1 84 ? -11.104 15.787 21.301 1.00 97.19 84 LEU A CA 1
ATOM 665 C C . LEU A 1 84 ? -11.169 14.557 20.385 1.00 97.19 84 LEU A C 1
ATOM 667 O O . LEU A 1 84 ? -12.169 14.341 19.701 1.00 97.19 84 LEU A O 1
ATOM 671 N N . LEU A 1 85 ? -10.126 13.725 20.398 1.00 96.75 85 LEU A N 1
ATOM 672 C CA . LEU A 1 85 ? -10.039 12.503 19.600 1.00 96.75 85 LEU A CA 1
ATOM 673 C C . LEU A 1 85 ? -10.492 11.252 20.363 1.00 96.75 85 LEU A C 1
ATOM 675 O O . LEU A 1 85 ? -10.500 10.161 19.794 1.00 96.75 85 LEU A O 1
ATOM 679 N N . SER A 1 86 ? -10.932 11.380 21.617 1.00 96.00 86 SER A N 1
ATOM 680 C CA . SER A 1 86 ? -11.352 10.239 22.444 1.00 96.00 86 SER A CA 1
ATOM 681 C C . SER A 1 86 ? -12.411 9.370 21.763 1.00 96.00 86 SER A C 1
ATOM 683 O O . SER A 1 86 ? -12.277 8.149 21.674 1.00 96.00 86 SER A O 1
ATOM 685 N N . ARG A 1 87 ? -13.443 9.996 21.181 1.00 96.69 87 ARG A N 1
ATOM 686 C CA . ARG A 1 87 ? -14.495 9.274 20.457 1.00 96.69 87 ARG A CA 1
ATOM 687 C C . ARG A 1 87 ? -13.975 8.612 19.183 1.00 96.69 87 ARG A C 1
ATOM 689 O O . ARG A 1 87 ? -14.448 7.531 18.835 1.00 96.69 87 ARG A O 1
ATOM 696 N N . TYR A 1 88 ? -13.012 9.238 18.512 1.00 96.56 88 TYR A N 1
ATOM 697 C CA . TYR A 1 88 ? -12.380 8.688 17.317 1.00 96.56 88 TYR A CA 1
ATOM 698 C C . TYR A 1 88 ? -11.597 7.411 17.644 1.00 96.56 88 TYR A C 1
ATOM 700 O O . TYR A 1 88 ? -11.835 6.386 17.006 1.00 96.56 88 TYR A O 1
ATOM 708 N N . TYR A 1 89 ? -10.759 7.420 18.685 1.00 97.69 89 TYR A N 1
ATOM 709 C CA . TYR A 1 89 ? -10.042 6.221 19.139 1.00 97.69 89 TYR A CA 1
ATOM 710 C C . TYR A 1 89 ? -10.982 5.147 19.693 1.00 97.69 89 TYR A C 1
ATOM 712 O O . TYR A 1 89 ? -10.793 3.959 19.423 1.00 97.69 89 TYR A O 1
ATOM 720 N N . GLN A 1 90 ? -12.034 5.551 20.413 1.00 96.94 90 GLN A N 1
ATOM 721 C CA . GLN A 1 90 ? -13.031 4.618 20.926 1.00 96.94 90 GLN A CA 1
ATOM 722 C C . GLN A 1 90 ? -13.737 3.865 19.797 1.00 96.94 90 GLN A C 1
ATOM 724 O O . GLN A 1 90 ? -13.881 2.647 19.869 1.00 96.94 90 GLN A O 1
ATOM 729 N N . ASN A 1 91 ? -14.176 4.584 18.763 1.00 95.94 91 ASN A N 1
ATOM 730 C CA . ASN A 1 91 ? -14.865 3.980 17.631 1.00 95.94 91 ASN A CA 1
ATOM 731 C C . ASN A 1 91 ? -13.913 3.171 16.749 1.00 95.94 91 ASN A C 1
ATOM 733 O O . ASN A 1 91 ? -14.305 2.110 16.301 1.00 95.94 91 ASN A O 1
ATOM 737 N N . SER A 1 92 ? -12.685 3.645 16.522 1.00 96.56 92 SER A N 1
ATOM 738 C CA . SER A 1 92 ? -11.772 3.013 15.557 1.00 96.56 92 SER A CA 1
ATOM 739 C C . SER A 1 92 ? -11.012 1.815 16.128 1.00 96.56 92 SER A C 1
ATOM 741 O O . SER A 1 92 ? -10.598 0.952 15.364 1.00 96.56 92 SER A O 1
ATOM 743 N N . ILE A 1 93 ? -10.795 1.764 17.451 1.00 97.88 93 ILE A N 1
ATOM 744 C CA . ILE A 1 93 ? -9.958 0.742 18.104 1.00 97.88 93 ILE A CA 1
ATOM 745 C C . ILE A 1 93 ? -10.637 0.151 19.337 1.00 97.88 93 ILE A C 1
ATOM 747 O O . ILE A 1 93 ? -10.917 -1.040 19.373 1.00 97.88 93 ILE A O 1
ATOM 751 N N . LEU A 1 94 ? -10.925 0.964 20.359 1.00 97.06 94 LEU A N 1
ATOM 752 C CA . LEU A 1 94 ? -11.239 0.447 21.704 1.00 97.06 94 LEU A CA 1
ATOM 753 C C . LEU A 1 94 ? -12.620 -0.216 21.826 1.00 97.06 94 LEU A C 1
ATOM 755 O O . LEU A 1 94 ? -12.934 -0.780 22.869 1.00 97.06 94 LEU A O 1
ATOM 759 N N . SER A 1 95 ? -13.477 -0.094 20.811 1.00 96.94 95 SER A N 1
ATOM 760 C CA . SER A 1 95 ? -14.779 -0.773 20.753 1.00 96.94 95 SER A CA 1
ATOM 761 C C . SER A 1 95 ? -14.771 -2.064 19.935 1.00 96.94 95 SER A C 1
ATOM 763 O O . SER A 1 95 ? -15.820 -2.694 19.807 1.00 96.94 95 SER A O 1
ATOM 765 N N . HIS A 1 96 ? -13.612 -2.439 19.395 1.00 97.06 96 HIS A N 1
ATOM 766 C CA . HIS A 1 96 ? -13.414 -3.638 18.599 1.00 97.06 96 HIS A CA 1
ATOM 767 C C . HIS A 1 96 ? -12.706 -4.721 19.413 1.00 97.06 96 HIS A C 1
ATOM 769 O O . HIS A 1 96 ? -11.770 -4.436 20.161 1.00 97.06 96 HIS A O 1
ATOM 775 N N . ASP A 1 97 ? -13.129 -5.969 19.221 1.00 94.94 97 ASP A N 1
ATOM 776 C CA . ASP A 1 97 ? -12.553 -7.126 19.916 1.00 94.94 97 ASP A CA 1
ATOM 777 C C . ASP A 1 97 ? -11.286 -7.646 19.217 1.00 94.94 97 ASP A C 1
ATOM 779 O O . ASP A 1 97 ? -10.500 -8.373 19.818 1.00 94.94 97 ASP A O 1
ATOM 783 N N . SER A 1 98 ? -11.069 -7.270 17.952 1.00 96.50 98 SER A N 1
ATOM 784 C CA . SER A 1 98 ? -9.969 -7.787 17.135 1.00 96.50 98 SER A CA 1
ATOM 785 C C . SER A 1 98 ? -9.479 -6.792 16.078 1.00 96.50 98 SER A C 1
ATOM 787 O O . SER A 1 98 ? -10.216 -5.883 15.672 1.00 96.50 98 SER A O 1
ATOM 789 N N . LEU A 1 99 ? -8.255 -7.009 15.581 1.00 97.12 99 LEU A N 1
ATOM 790 C CA . LEU A 1 99 ? -7.645 -6.214 14.510 1.00 97.12 99 LEU A CA 1
ATOM 791 C C . LEU A 1 99 ? -8.451 -6.295 13.201 1.00 97.12 99 LEU A C 1
ATOM 793 O O . LEU A 1 99 ? -8.608 -5.287 12.514 1.00 97.12 99 LEU A O 1
ATOM 797 N N . GLU A 1 100 ? -8.999 -7.467 12.876 1.00 97.69 100 GLU A N 1
ATOM 798 C CA . GLU A 1 100 ? -9.830 -7.717 11.690 1.00 97.69 100 GLU A CA 1
ATOM 799 C C . GLU A 1 100 ? -11.064 -6.815 11.695 1.00 97.69 100 GLU A C 1
ATOM 801 O O . GLU A 1 100 ? -11.370 -6.153 10.701 1.00 97.69 100 GLU A O 1
ATOM 806 N N . SER A 1 101 ? -11.772 -6.777 12.830 1.00 97.62 101 SER A N 1
ATOM 807 C CA . SER A 1 101 ? -13.015 -6.014 12.958 1.00 97.62 101 SER A CA 1
ATOM 808 C C . SER A 1 101 ? -12.761 -4.506 12.944 1.00 97.62 101 SER A C 1
ATOM 810 O O . SER A 1 101 ? -13.515 -3.768 12.306 1.00 97.62 101 SER A O 1
ATOM 812 N N . ALA A 1 102 ? -11.668 -4.056 13.567 1.00 98.38 102 ALA A N 1
ATOM 813 C CA . ALA A 1 102 ? -11.235 -2.664 13.524 1.00 98.38 102 ALA A CA 1
ATOM 814 C C . ALA A 1 102 ? -10.841 -2.237 12.103 1.00 98.38 102 ALA A C 1
ATOM 816 O O . ALA A 1 102 ? -11.275 -1.187 11.626 1.00 98.38 102 ALA A O 1
ATOM 817 N N . LEU A 1 103 ? -10.061 -3.060 11.390 1.00 98.56 103 LEU A N 1
ATOM 818 C CA . LEU A 1 103 ? -9.615 -2.751 10.030 1.00 98.56 103 LEU A CA 1
ATOM 819 C C . LEU A 1 103 ? -10.787 -2.730 9.047 1.00 98.56 103 LEU A C 1
ATOM 821 O O . LEU A 1 103 ? -10.880 -1.823 8.219 1.00 98.56 103 LEU A O 1
ATOM 825 N N . ALA A 1 104 ? -11.701 -3.697 9.157 1.00 98.50 104 ALA A N 1
ATOM 826 C CA . ALA A 1 104 ? -12.912 -3.745 8.348 1.00 98.50 104 ALA A CA 1
ATOM 827 C C . ALA A 1 104 ? -13.774 -2.495 8.545 1.00 98.50 104 ALA A C 1
ATOM 829 O O . ALA A 1 104 ? -14.200 -1.887 7.558 1.00 98.50 104 ALA A O 1
ATOM 830 N N . ASN A 1 105 ? -13.992 -2.080 9.797 1.00 98.25 105 ASN A N 1
ATOM 831 C CA . ASN A 1 105 ? -14.746 -0.869 10.092 1.00 98.25 105 ASN A CA 1
ATOM 832 C C . ASN A 1 105 ? -14.045 0.375 9.532 1.00 98.25 105 ASN A C 1
ATOM 834 O O . ASN A 1 105 ? -14.659 1.146 8.799 1.00 98.25 105 ASN A O 1
ATOM 838 N N . HIS A 1 106 ? -12.746 0.528 9.793 1.00 98.38 106 HIS A N 1
ATOM 839 C CA . HIS A 1 106 ? -11.986 1.704 9.366 1.00 98.38 106 HIS A CA 1
ATOM 840 C C . HIS A 1 106 ? -11.920 1.851 7.841 1.00 98.38 106 HIS A C 1
ATOM 842 O O . HIS A 1 106 ? -12.158 2.936 7.308 1.00 98.38 106 HIS A O 1
ATOM 848 N N . LEU A 1 107 ? -11.670 0.761 7.105 1.00 98.50 107 LEU A N 1
ATOM 849 C CA . LEU A 1 107 ? -11.716 0.781 5.638 1.00 98.50 107 LEU A CA 1
ATOM 850 C C . LEU A 1 107 ? -13.110 1.136 5.120 1.00 98.50 107 LEU A C 1
ATOM 852 O O . LEU A 1 107 ? -13.233 1.884 4.151 1.00 98.50 107 LEU A O 1
ATOM 856 N N . SER A 1 108 ? -14.158 0.640 5.769 1.00 98.00 108 SER A N 1
ATOM 857 C CA . SER A 1 108 ? -15.541 0.889 5.356 1.00 98.00 108 SER A CA 1
ATOM 858 C C . SER A 1 108 ? -15.982 2.321 5.613 1.00 98.00 108 SER A C 1
ATOM 860 O O . SER A 1 108 ? -16.639 2.911 4.757 1.00 98.00 108 SER A O 1
ATOM 862 N N . ASP A 1 109 ? -15.561 2.906 6.732 1.00 97.00 109 ASP A N 1
ATOM 863 C CA . ASP A 1 109 ? -15.801 4.312 7.050 1.00 97.00 109 ASP A CA 1
ATOM 864 C C . ASP A 1 109 ? -15.097 5.236 6.045 1.00 97.00 109 ASP A C 1
ATOM 866 O O . ASP A 1 109 ? -15.655 6.252 5.630 1.00 97.00 109 ASP A O 1
ATOM 870 N N . LYS A 1 110 ? -13.887 4.874 5.597 1.00 97.50 110 LYS A N 1
ATOM 871 C CA . LYS A 1 110 ? -13.137 5.651 4.595 1.00 97.50 110 LYS A CA 1
ATOM 872 C C . LYS A 1 110 ? -13.679 5.479 3.175 1.00 97.50 110 LYS A C 1
ATOM 874 O O . LYS A 1 110 ? -13.737 6.451 2.425 1.00 97.50 110 LYS A O 1
ATOM 879 N N . LEU A 1 111 ? -14.042 4.257 2.784 1.00 97.81 111 LEU A N 1
ATOM 880 C CA . LEU A 1 111 ? -14.448 3.931 1.412 1.00 97.81 111 LEU A CA 1
ATOM 881 C C . LEU A 1 111 ? -15.953 4.086 1.170 1.00 97.81 111 LEU A C 1
ATOM 883 O O . LEU A 1 111 ? -16.368 4.183 0.013 1.00 97.81 111 LEU A O 1
ATOM 887 N N . GLY A 1 112 ? -16.766 4.161 2.224 1.00 96.50 112 GLY A N 1
ATOM 888 C CA . GLY A 1 112 ? -18.203 4.385 2.133 1.00 96.50 112 GLY A CA 1
ATOM 889 C C . GLY A 1 112 ? -18.564 5.608 1.284 1.00 96.50 112 GLY A C 1
ATOM 890 O O . GLY A 1 112 ? -17.844 6.612 1.222 1.00 96.50 112 GLY A O 1
ATOM 891 N N . SER A 1 113 ? -19.686 5.512 0.578 1.00 94.31 113 SER A N 1
ATOM 892 C CA . SER A 1 113 ? -20.260 6.605 -0.208 1.00 94.31 113 SER A CA 1
ATOM 893 C C . SER A 1 113 ? -21.776 6.440 -0.317 1.00 94.31 113 SER A C 1
ATOM 895 O O . SER A 1 113 ? -22.340 5.455 0.154 1.00 94.31 113 SER A O 1
ATOM 897 N N . SER A 1 114 ? -22.463 7.381 -0.965 1.00 91.25 114 SER A N 1
ATOM 898 C CA . SER A 1 114 ? -23.893 7.231 -1.270 1.00 91.25 114 SER A CA 1
ATOM 899 C C . SER A 1 114 ? -24.189 6.001 -2.139 1.00 91.25 114 SER A C 1
ATOM 901 O O . SER A 1 114 ? -25.254 5.403 -2.008 1.00 91.25 114 SER A O 1
ATOM 903 N N . SER A 1 115 ? -23.242 5.607 -2.995 1.00 87.56 115 SER A N 1
ATOM 904 C CA . SER A 1 115 ? -23.357 4.445 -3.885 1.00 87.56 115 SER A CA 1
ATOM 905 C C . SER A 1 115 ? -22.828 3.150 -3.259 1.00 87.56 115 SER A C 1
ATOM 907 O O . SER A 1 115 ? -23.208 2.063 -3.691 1.00 87.56 115 SER A O 1
ATOM 909 N N . LEU A 1 116 ? -21.948 3.246 -2.257 1.00 90.81 116 LEU A N 1
ATOM 910 C CA . LEU A 1 116 ? -21.340 2.109 -1.565 1.00 90.81 116 LEU A CA 1
ATOM 911 C C . LEU A 1 116 ? -21.681 2.151 -0.077 1.00 90.81 116 LEU A C 1
ATOM 913 O O . LEU A 1 116 ? -21.065 2.880 0.700 1.00 90.81 116 LEU A O 1
ATOM 917 N N . CYS A 1 117 ? -22.655 1.332 0.315 1.00 95.50 117 CYS A N 1
ATOM 918 C CA . CYS A 1 117 ? -23.091 1.222 1.700 1.00 95.50 117 CYS A CA 1
ATOM 919 C C . CYS A 1 117 ? -21.934 0.765 2.608 1.00 95.50 117 CYS A C 1
ATOM 921 O O . CYS A 1 117 ? -21.433 -0.351 2.461 1.00 95.50 117 CYS A O 1
ATOM 923 N N . GLY A 1 118 ? -21.542 1.618 3.561 1.00 94.31 118 GLY A N 1
ATOM 924 C CA . GLY A 1 118 ? -20.451 1.340 4.503 1.00 94.31 118 GLY A CA 1
ATOM 925 C C . GLY A 1 118 ? -20.691 0.091 5.354 1.00 94.31 118 GLY A C 1
ATOM 926 O O . GLY A 1 118 ? -19.772 -0.686 5.570 1.00 94.31 118 GLY A O 1
ATOM 927 N N . GLU A 1 119 ? -21.935 -0.181 5.755 1.00 94.75 119 GLU A N 1
ATOM 928 C CA . GLU A 1 119 ? -22.279 -1.397 6.505 1.00 94.75 119 GLU A CA 1
ATOM 929 C C . GLU A 1 119 ? -22.038 -2.670 5.676 1.00 94.75 119 GLU A C 1
ATOM 931 O O . GLU A 1 119 ? -21.432 -3.630 6.154 1.00 94.75 119 GLU A O 1
ATOM 936 N N . ALA A 1 120 ? -22.440 -2.652 4.401 1.00 96.12 120 ALA A N 1
ATOM 937 C CA . ALA A 1 120 ? -22.201 -3.763 3.485 1.00 96.12 120 ALA A CA 1
ATOM 938 C C . ALA A 1 120 ? -20.703 -3.954 3.196 1.00 96.12 120 ALA A C 1
ATOM 940 O O . ALA A 1 120 ? -20.237 -5.092 3.123 1.00 96.12 120 ALA A O 1
ATOM 941 N N . LEU A 1 121 ? -19.943 -2.859 3.067 1.00 97.19 121 LEU A N 1
ATOM 942 C CA . LEU A 1 121 ? -18.483 -2.916 2.961 1.00 97.19 121 LEU A CA 1
ATOM 943 C C . LEU A 1 121 ? -17.858 -3.510 4.227 1.00 97.19 121 LEU A C 1
ATOM 945 O O . LEU A 1 121 ? -16.991 -4.369 4.114 1.00 97.19 121 LEU A O 1
ATOM 949 N N . CYS A 1 122 ? -18.340 -3.137 5.412 1.00 97.56 122 CYS A N 1
ATOM 950 C CA . CYS A 1 122 ? -17.799 -3.620 6.681 1.00 97.56 122 CYS A CA 1
ATOM 951 C C . CYS A 1 122 ? -17.994 -5.129 6.824 1.00 97.56 122 CYS A C 1
ATOM 953 O O . CYS A 1 122 ? -17.040 -5.848 7.121 1.00 97.56 122 CYS A O 1
ATOM 955 N N . GLY A 1 123 ? -19.188 -5.632 6.494 1.00 97.75 123 GLY A N 1
ATOM 956 C CA . GLY A 1 123 ? -19.441 -7.073 6.434 1.00 97.75 123 GLY A CA 1
ATOM 957 C C . GLY A 1 123 ? -18.568 -7.795 5.400 1.00 97.75 123 GLY A C 1
ATOM 958 O O . GLY A 1 123 ? -18.079 -8.890 5.668 1.00 97.75 123 GLY A O 1
ATOM 959 N N . LEU A 1 124 ? -18.331 -7.178 4.237 1.00 97.81 124 LEU A N 1
ATOM 960 C CA . LEU A 1 124 ? -17.487 -7.736 3.177 1.00 97.81 124 LEU A CA 1
ATOM 961 C C . LEU A 1 124 ? -16.012 -7.829 3.593 1.00 97.81 124 LEU A C 1
ATOM 963 O O . LEU A 1 124 ? -15.416 -8.897 3.472 1.00 97.81 124 LEU A O 1
ATOM 967 N N . PHE A 1 125 ? -15.429 -6.726 4.073 1.00 98.25 125 PHE A N 1
ATOM 968 C CA . PHE A 1 125 ? -14.047 -6.685 4.551 1.00 98.25 125 PHE A CA 1
ATOM 969 C C . PHE A 1 125 ? -13.861 -7.621 5.746 1.00 98.25 125 PHE A C 1
ATOM 971 O O . PHE A 1 125 ? -12.952 -8.445 5.734 1.00 98.25 125 PHE A O 1
ATOM 978 N N . GLY A 1 126 ? -14.758 -7.552 6.735 1.00 97.62 126 GLY A N 1
ATOM 979 C CA . GLY A 1 126 ? -14.699 -8.384 7.935 1.00 97.62 126 GLY A CA 1
ATOM 980 C C . GLY A 1 126 ? -14.776 -9.877 7.624 1.00 97.62 126 GLY A C 1
ATOM 981 O O . GLY A 1 126 ? -13.997 -10.648 8.179 1.00 97.62 126 GLY A O 1
ATOM 982 N N . GLY A 1 127 ? -15.651 -10.277 6.694 1.00 97.38 127 GLY A N 1
ATOM 983 C CA . GLY A 1 127 ? -15.745 -11.663 6.232 1.00 97.38 127 GLY A CA 1
ATOM 984 C C . GLY A 1 127 ? -14.440 -12.164 5.614 1.00 97.38 127 GLY A C 1
ATOM 985 O O . GLY A 1 127 ? -13.954 -13.218 6.002 1.00 97.38 127 GLY A O 1
ATOM 986 N N . VAL A 1 128 ? -13.825 -11.380 4.720 1.00 97.69 128 VAL A N 1
ATOM 987 C CA . VAL A 1 128 ? -12.556 -11.774 4.083 1.00 97.69 128 VAL A CA 1
ATOM 988 C C . VAL A 1 128 ? -11.406 -11.826 5.090 1.00 97.69 128 VAL A C 1
ATOM 990 O O . VAL A 1 128 ? -10.648 -12.788 5.076 1.00 97.69 128 VAL A O 1
ATOM 993 N N . PHE A 1 129 ? -11.290 -10.843 5.987 1.00 97.81 129 PHE A N 1
ATOM 994 C CA . PHE A 1 129 ? -10.236 -10.835 7.008 1.00 97.81 129 PHE A CA 1
ATOM 995 C C . PHE A 1 129 ? -10.379 -11.968 8.029 1.00 97.81 129 PHE A C 1
ATOM 997 O O . PHE A 1 129 ? -9.376 -12.491 8.493 1.00 97.81 129 PHE A O 1
ATOM 1004 N N . SER A 1 130 ? -11.608 -12.374 8.355 1.00 95.88 130 SER A N 1
ATOM 1005 C CA . SER A 1 130 ? -11.852 -13.477 9.296 1.00 95.88 130 SER A CA 1
ATOM 1006 C C . SER A 1 130 ? -11.665 -14.866 8.672 1.00 95.88 130 SER A C 1
ATOM 1008 O O . SER A 1 130 ? -11.494 -15.840 9.400 1.00 95.88 130 SER A O 1
ATOM 1010 N N . GLU A 1 131 ? -11.758 -14.984 7.345 1.00 95.69 131 GLU A N 1
ATOM 1011 C CA . GLU A 1 131 ? -11.629 -16.257 6.619 1.00 95.69 131 GLU A CA 1
ATOM 1012 C C . GLU A 1 131 ? -10.204 -16.528 6.115 1.00 95.69 131 GLU A C 1
ATOM 1014 O O . GLU A 1 131 ? -9.856 -17.686 5.887 1.00 95.69 131 GLU A O 1
ATOM 1019 N N . ASP A 1 132 ? -9.394 -15.487 5.906 1.00 95.81 132 ASP A N 1
ATOM 1020 C CA . ASP A 1 132 ? -8.079 -15.584 5.269 1.00 95.81 132 ASP A CA 1
ATOM 1021 C C . ASP A 1 132 ? -6.955 -15.125 6.213 1.00 95.81 132 ASP A C 1
ATOM 1023 O O . ASP A 1 132 ? -6.586 -13.948 6.265 1.00 95.81 132 ASP A O 1
ATOM 1027 N N . GLU A 1 133 ? -6.396 -16.085 6.954 1.00 95.81 133 GLU A N 1
ATOM 1028 C CA . GLU A 1 133 ? -5.282 -15.858 7.884 1.00 95.81 133 GLU A CA 1
ATOM 1029 C C . GLU A 1 133 ? -4.033 -15.310 7.172 1.00 95.81 133 GLU A C 1
ATOM 1031 O O . GLU A 1 133 ? -3.321 -14.478 7.731 1.00 95.81 133 GLU A O 1
ATOM 1036 N N . GLU A 1 134 ? -3.783 -15.698 5.914 1.00 96.69 134 GLU A N 1
ATOM 1037 C CA . GLU A 1 134 ? -2.618 -15.224 5.157 1.00 96.69 134 GLU A CA 1
ATOM 1038 C C . GLU A 1 134 ? -2.720 -13.720 4.867 1.00 96.69 134 GLU A C 1
ATOM 1040 O O . GLU A 1 134 ? -1.725 -12.997 4.977 1.00 96.69 134 GLU A O 1
ATOM 1045 N N . ILE A 1 135 ? -3.920 -13.218 4.549 1.00 97.81 135 ILE A N 1
ATOM 1046 C CA . ILE A 1 135 ? -4.147 -11.773 4.405 1.00 97.81 135 ILE A CA 1
ATOM 1047 C C . ILE A 1 135 ? -3.851 -11.054 5.723 1.00 97.81 135 ILE A C 1
ATOM 1049 O O . ILE A 1 135 ? -3.203 -10.006 5.698 1.00 97.81 135 ILE A O 1
ATOM 1053 N N . MET A 1 136 ? -4.279 -11.605 6.859 1.00 97.56 136 MET A N 1
ATOM 1054 C CA . MET A 1 136 ? -4.044 -10.979 8.161 1.00 97.56 136 MET A CA 1
ATOM 1055 C C . MET A 1 136 ? -2.571 -10.982 8.573 1.00 97.56 136 MET A C 1
ATOM 1057 O O . MET A 1 136 ? -2.089 -9.980 9.104 1.00 97.56 136 MET A O 1
ATOM 1061 N N . GLU A 1 137 ? -1.817 -12.026 8.239 1.00 97.44 137 GLU A N 1
ATOM 1062 C CA . GLU A 1 137 ? -0.361 -12.012 8.404 1.00 97.44 137 GLU A CA 1
ATOM 1063 C C . GLU A 1 137 ? 0.299 -10.940 7.534 1.00 97.44 137 GLU A C 1
ATOM 1065 O O . GLU A 1 137 ? 1.157 -10.188 8.004 1.00 97.44 137 GLU A O 1
ATOM 1070 N N . CYS A 1 138 ? -0.165 -10.767 6.293 1.00 98.38 138 CYS A N 1
ATOM 1071 C CA . CYS A 1 138 ? 0.314 -9.678 5.447 1.00 98.38 138 CYS A CA 1
ATOM 1072 C C . CYS A 1 138 ? 0.014 -8.294 6.051 1.00 98.38 138 CYS A C 1
ATOM 1074 O O . CYS A 1 138 ? 0.867 -7.413 5.987 1.00 98.38 138 CYS A O 1
ATOM 1076 N N . VAL A 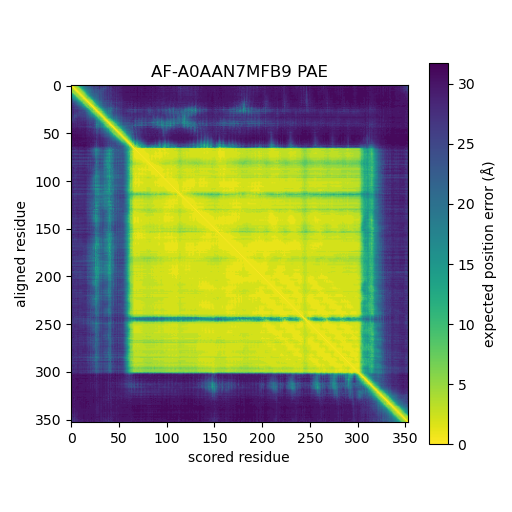1 139 ? -1.164 -8.096 6.657 1.00 98.44 139 VAL A N 1
ATOM 1077 C CA . VAL A 1 139 ? -1.532 -6.841 7.342 1.00 98.44 139 VAL A CA 1
ATOM 1078 C C . VAL A 1 139 ? -0.556 -6.542 8.483 1.00 98.44 139 VAL A C 1
ATOM 1080 O O . VAL A 1 139 ? -0.063 -5.416 8.594 1.00 98.44 139 VAL A O 1
ATOM 1083 N N . LYS A 1 140 ? -0.246 -7.541 9.318 1.00 98.00 140 LYS A N 1
ATOM 1084 C CA . LYS A 1 140 ? 0.703 -7.394 10.433 1.00 98.00 140 LYS A CA 1
ATOM 1085 C C . LYS A 1 140 ? 2.114 -7.092 9.926 1.00 98.00 140 LYS A C 1
ATOM 1087 O O . LYS A 1 140 ? 2.771 -6.192 10.447 1.00 98.00 140 LYS A O 1
ATOM 1092 N N . GLU A 1 141 ? 2.579 -7.797 8.895 1.00 98.31 141 GLU A N 1
ATOM 1093 C CA . GLU A 1 141 ? 3.877 -7.523 8.270 1.00 98.31 141 GLU A CA 1
ATOM 1094 C C . GLU A 1 141 ? 3.948 -6.121 7.643 1.00 98.31 141 GLU A C 1
ATOM 1096 O O . GLU A 1 141 ? 4.979 -5.459 7.756 1.00 98.31 141 GLU A O 1
ATOM 1101 N N . ASP A 1 142 ? 2.870 -5.631 7.026 1.00 98.62 142 ASP A N 1
ATOM 1102 C CA . ASP A 1 142 ? 2.808 -4.281 6.454 1.00 98.62 142 ASP A CA 1
ATOM 1103 C C . ASP A 1 142 ? 2.857 -3.196 7.555 1.00 98.62 142 ASP A C 1
ATOM 1105 O O . ASP A 1 142 ? 3.538 -2.179 7.397 1.00 98.62 142 ASP A O 1
ATOM 1109 N N . LEU A 1 143 ? 2.209 -3.421 8.709 1.00 98.19 143 LEU A N 1
ATOM 1110 C CA . LEU A 1 143 ? 2.311 -2.535 9.880 1.00 98.19 143 LEU A CA 1
ATOM 1111 C C . LEU A 1 143 ? 3.737 -2.495 10.447 1.00 98.19 143 LEU A C 1
ATOM 1113 O O . LEU A 1 143 ? 4.260 -1.409 10.716 1.00 98.19 143 LEU A O 1
ATOM 1117 N N . ARG A 1 144 ? 4.385 -3.660 10.585 1.00 97.31 144 ARG A N 1
ATOM 1118 C CA . ARG A 1 144 ? 5.798 -3.764 10.995 1.00 97.31 144 ARG A CA 1
ATOM 1119 C C . ARG A 1 144 ? 6.710 -3.042 10.007 1.00 97.31 144 ARG A C 1
ATOM 1121 O O . ARG A 1 144 ? 7.516 -2.214 10.418 1.00 97.31 144 ARG A O 1
ATOM 1128 N N . ALA A 1 145 ? 6.511 -3.259 8.708 1.00 96.81 145 ALA A N 1
ATOM 1129 C CA . ALA A 1 145 ? 7.277 -2.599 7.656 1.00 96.81 145 ALA A CA 1
ATOM 1130 C C . ALA A 1 145 ? 7.185 -1.069 7.735 1.00 96.81 145 ALA A C 1
ATOM 1132 O O . ALA A 1 145 ? 8.208 -0.395 7.616 1.00 96.81 145 ALA A O 1
ATOM 1133 N N . ALA A 1 146 ? 5.989 -0.518 7.961 1.00 97.00 146 ALA A N 1
ATOM 1134 C CA . ALA A 1 146 ? 5.817 0.919 8.146 1.00 97.00 146 ALA A CA 1
ATOM 1135 C C . ALA A 1 146 ? 6.548 1.419 9.398 1.00 97.00 146 ALA A C 1
ATOM 1137 O O . ALA A 1 146 ? 7.290 2.394 9.322 1.00 97.00 146 ALA A O 1
ATOM 1138 N N . LYS A 1 147 ? 6.389 0.733 10.535 1.00 95.25 147 LYS A N 1
ATOM 1139 C CA . LYS A 1 147 ? 7.028 1.124 11.798 1.00 95.25 147 LYS A CA 1
ATOM 1140 C C . LYS A 1 147 ? 8.560 1.061 11.746 1.00 95.25 147 LYS A C 1
ATOM 1142 O O . LYS A 1 147 ? 9.222 1.893 12.357 1.00 95.25 147 LYS A O 1
ATOM 1147 N N . GLU A 1 148 ? 9.118 0.088 11.033 1.00 95.06 148 GLU A N 1
ATOM 1148 C CA . GLU A 1 148 ? 10.567 -0.119 10.926 1.00 95.06 148 GLU A CA 1
ATOM 1149 C C . GLU A 1 148 ? 11.242 0.805 9.908 1.00 95.06 148 GLU A C 1
ATOM 1151 O O . GLU A 1 148 ? 12.395 1.194 10.094 1.00 95.06 148 GLU A O 1
ATOM 1156 N N . ARG A 1 149 ? 10.566 1.112 8.793 1.00 93.75 149 ARG A N 1
ATOM 1157 C CA . ARG A 1 149 ? 11.209 1.747 7.629 1.00 93.75 149 ARG A CA 1
ATOM 1158 C C . ARG A 1 149 ? 10.873 3.222 7.464 1.00 93.75 149 ARG A C 1
ATOM 1160 O O . ARG A 1 149 ? 11.639 3.906 6.783 1.00 93.75 149 ARG A O 1
ATOM 1167 N N . ASP A 1 150 ? 9.783 3.698 8.067 1.00 96.25 150 ASP A N 1
ATOM 1168 C CA . ASP A 1 150 ? 9.427 5.116 8.108 1.00 96.25 150 ASP A CA 1
ATOM 1169 C C . ASP A 1 150 ? 9.780 5.727 9.480 1.00 96.25 150 ASP A C 1
ATOM 1171 O O . ASP A 1 150 ? 9.093 5.463 10.471 1.00 96.25 150 ASP A O 1
ATOM 1175 N N . PRO A 1 151 ? 10.813 6.588 9.560 1.00 94.69 151 PRO A N 1
ATOM 1176 C CA . PRO A 1 151 ? 11.167 7.293 10.791 1.00 94.69 151 PRO A CA 1
ATOM 1177 C C . PRO A 1 151 ? 10.055 8.196 11.347 1.00 94.69 151 PRO A C 1
ATOM 1179 O O . PRO A 1 151 ? 10.061 8.493 12.540 1.00 94.69 151 PRO A O 1
ATOM 1182 N N . ALA A 1 152 ? 9.110 8.648 10.513 1.00 95.69 152 ALA A N 1
ATOM 1183 C CA . ALA A 1 152 ? 7.962 9.445 10.946 1.00 95.69 152 ALA A CA 1
ATOM 1184 C C . ALA A 1 152 ? 6.838 8.583 11.556 1.00 95.69 152 ALA A C 1
ATOM 1186 O O . ALA A 1 152 ? 5.907 9.106 12.181 1.00 95.69 152 ALA A O 1
ATOM 1187 N N . CYS A 1 153 ? 6.915 7.257 11.425 1.00 95.56 153 CYS A N 1
ATOM 1188 C CA . CYS A 1 153 ? 5.954 6.337 12.010 1.00 95.56 153 CYS A CA 1
ATOM 1189 C C . CYS A 1 153 ? 6.226 6.140 13.512 1.00 95.56 153 CYS A C 1
ATOM 1191 O O . CYS A 1 153 ? 6.983 5.268 13.949 1.00 95.56 153 CYS A O 1
ATOM 1193 N N . ILE A 1 154 ? 5.582 6.962 14.343 1.00 94.19 154 ILE A N 1
ATOM 1194 C CA . ILE A 1 154 ? 5.776 6.934 15.800 1.00 94.19 154 ILE A CA 1
ATOM 1195 C C . ILE A 1 154 ? 5.182 5.700 16.500 1.00 94.19 154 ILE A C 1
ATOM 1197 O O . ILE A 1 154 ? 5.704 5.308 17.539 1.00 94.19 154 ILE A O 1
ATOM 1201 N N . GLY A 1 155 ? 4.205 5.006 15.913 1.00 94.94 155 GLY A N 1
ATOM 1202 C CA . GLY A 1 155 ? 3.564 3.819 16.502 1.00 94.94 155 GLY A CA 1
ATOM 1203 C C . GLY A 1 155 ? 2.736 3.034 15.484 1.00 94.94 155 GLY A C 1
ATOM 1204 O O . GLY A 1 155 ? 2.498 3.520 14.374 1.00 94.94 155 GLY A O 1
ATOM 1205 N N . TYR A 1 156 ? 2.289 1.831 15.845 1.00 97.06 156 TYR A N 1
ATOM 1206 C CA . TYR A 1 156 ? 1.489 0.991 14.941 1.00 97.06 156 TYR A CA 1
ATOM 1207 C C . TYR A 1 156 ? 0.125 1.617 14.653 1.00 97.06 156 TYR A C 1
ATOM 1209 O O . TYR A 1 156 ? -0.333 1.630 13.508 1.00 97.06 156 TYR A O 1
ATOM 1217 N N . LEU A 1 157 ? -0.485 2.218 15.676 1.00 97.44 157 LEU A N 1
ATOM 1218 C CA . LEU A 1 157 ? -1.757 2.910 15.568 1.00 97.44 157 LEU A CA 1
ATOM 1219 C C . LEU A 1 157 ? -1.679 4.113 14.623 1.00 97.44 157 LEU A C 1
ATOM 1221 O O . LEU A 1 157 ? -2.636 4.399 13.901 1.00 97.44 157 LEU A O 1
ATOM 1225 N N . HIS A 1 158 ? -0.536 4.808 14.604 1.00 96.94 158 HIS A N 1
ATOM 1226 C CA . HIS A 1 158 ? -0.319 5.957 13.727 1.00 96.94 158 HIS A CA 1
ATOM 1227 C C . HIS A 1 158 ? -0.423 5.552 12.251 1.00 96.94 158 HIS A C 1
ATOM 1229 O O . HIS A 1 158 ? -1.170 6.190 11.503 1.00 96.94 158 HIS A O 1
ATOM 1235 N N . CYS A 1 159 ? 0.249 4.461 11.864 1.00 98.00 159 CYS A N 1
ATOM 1236 C CA . CYS A 1 159 ? 0.142 3.885 10.525 1.00 98.00 159 CYS A CA 1
ATOM 1237 C C . CYS A 1 159 ? -1.286 3.399 10.245 1.00 98.00 159 CYS A C 1
ATOM 1239 O O . CYS A 1 159 ? -1.912 3.844 9.282 1.00 98.00 159 CYS A O 1
ATOM 1241 N N . PHE A 1 160 ? -1.829 2.558 11.129 1.00 98.50 160 PHE A N 1
ATOM 1242 C CA . PHE A 1 160 ? -3.146 1.949 10.960 1.00 98.50 160 PHE A CA 1
ATOM 1243 C C . PHE A 1 160 ? -4.251 2.979 10.691 1.00 98.50 160 PHE A C 1
ATOM 1245 O O . PHE A 1 160 ? -5.064 2.800 9.785 1.00 98.50 160 PHE A O 1
ATOM 1252 N N . LEU A 1 161 ? -4.279 4.080 11.449 1.00 97.88 161 LEU A N 1
ATOM 1253 C CA . LEU A 1 161 ? -5.340 5.076 11.323 1.00 97.88 161 LEU A CA 1
ATOM 1254 C C . LEU A 1 161 ? -5.125 6.059 10.166 1.00 97.88 161 LEU A C 1
ATOM 1256 O O . LEU A 1 161 ? -6.110 6.489 9.558 1.00 97.88 161 LEU A O 1
ATOM 1260 N N . ASN A 1 162 ? -3.875 6.424 9.859 1.00 97.38 162 ASN A N 1
ATOM 1261 C CA . ASN A 1 162 ? -3.593 7.619 9.055 1.00 97.38 162 ASN A CA 1
ATOM 1262 C C . ASN A 1 162 ? -2.848 7.346 7.742 1.00 97.38 162 ASN A C 1
ATOM 1264 O O . ASN A 1 162 ? -2.878 8.190 6.843 1.00 97.38 162 ASN A O 1
ATOM 1268 N N . PHE A 1 163 ? -2.194 6.194 7.581 1.00 98.50 163 PHE A N 1
ATOM 1269 C CA . PHE A 1 163 ? -1.377 5.939 6.396 1.00 98.50 163 PHE A CA 1
ATOM 1270 C C . PHE A 1 163 ? -2.250 5.394 5.272 1.00 98.50 163 PHE A C 1
ATOM 1272 O O . PHE A 1 163 ? -2.517 4.199 5.160 1.00 98.50 163 PHE A O 1
ATOM 1279 N N . LYS A 1 164 ? -2.673 6.282 4.374 1.00 98.50 164 LYS A N 1
ATOM 1280 C CA . LYS A 1 164 ? -3.516 5.906 3.232 1.00 98.50 164 LYS A CA 1
ATOM 1281 C C . LYS A 1 164 ? -2.881 4.867 2.300 1.00 98.50 164 LYS A C 1
ATOM 1283 O O . LYS A 1 164 ? -3.607 4.108 1.672 1.00 98.50 164 LYS A O 1
ATOM 1288 N N . GLY A 1 165 ? -1.548 4.802 2.225 1.00 98.75 165 GLY A N 1
ATOM 1289 C CA . GLY A 1 165 ? -0.846 3.762 1.471 1.00 98.75 165 GLY A CA 1
ATOM 1290 C C . GLY A 1 165 ? -1.011 2.373 2.082 1.00 98.75 165 GLY A C 1
ATOM 1291 O O . GLY A 1 165 ? -1.277 1.415 1.359 1.00 98.75 165 GLY A O 1
ATOM 1292 N N . PHE A 1 166 ? -0.950 2.281 3.415 1.00 98.81 166 PHE A N 1
ATOM 1293 C CA . PHE A 1 166 ? -1.277 1.059 4.146 1.00 98.81 166 PHE A CA 1
ATOM 1294 C C . PHE A 1 166 ? -2.738 0.658 3.901 1.00 98.81 166 PHE A C 1
ATOM 1296 O O . PHE A 1 166 ? -2.997 -0.466 3.477 1.00 98.81 166 PHE A O 1
ATOM 1303 N N . LEU A 1 167 ? -3.683 1.591 4.069 1.00 98.88 167 LEU A N 1
ATOM 1304 C CA . LEU A 1 167 ? -5.113 1.330 3.856 1.00 98.88 167 LEU A CA 1
ATOM 1305 C C . LEU A 1 167 ? -5.426 0.884 2.420 1.00 98.88 167 LEU A C 1
ATOM 1307 O O . LEU A 1 167 ? -6.177 -0.069 2.221 1.00 98.88 167 LEU A O 1
ATOM 1311 N N . ALA A 1 168 ? -4.820 1.526 1.418 1.00 98.88 168 ALA A N 1
ATOM 1312 C CA . ALA A 1 168 ? -4.973 1.142 0.019 1.00 98.88 168 ALA A CA 1
ATOM 1313 C C . ALA A 1 168 ? -4.414 -0.263 -0.263 1.00 98.88 168 ALA A C 1
ATOM 1315 O O . ALA A 1 168 ? -5.050 -1.034 -0.981 1.00 98.88 168 ALA A O 1
ATOM 1316 N N . CYS A 1 169 ? -3.271 -0.623 0.336 1.00 98.81 169 CYS A N 1
ATOM 1317 C CA . CYS A 1 169 ? -2.700 -1.967 0.228 1.00 98.81 169 CYS A CA 1
ATOM 1318 C C . CYS A 1 169 ? -3.659 -3.027 0.798 1.00 98.81 169 CYS A C 1
ATOM 1320 O O . CYS A 1 169 ? -3.956 -4.015 0.126 1.00 98.81 169 CYS A O 1
ATOM 1322 N N . GLN A 1 170 ? -4.225 -2.793 1.988 1.00 98.81 170 GLN A N 1
ATOM 1323 C CA . GLN A 1 170 ? -5.131 -3.765 2.613 1.00 98.81 170 GLN A CA 1
ATOM 1324 C C . GLN A 1 170 ? -6.460 -3.888 1.860 1.00 98.81 170 GLN A C 1
ATOM 1326 O O . GLN A 1 170 ? -6.956 -4.997 1.650 1.00 98.81 170 GLN A O 1
ATOM 1331 N N . ALA A 1 171 ? -7.002 -2.770 1.366 1.00 98.75 171 ALA A N 1
ATOM 1332 C CA . ALA A 1 171 ? -8.169 -2.793 0.492 1.00 98.75 171 ALA A CA 1
ATOM 1333 C C . ALA A 1 171 ? -7.894 -3.590 -0.796 1.00 98.75 171 ALA A C 1
ATOM 1335 O O . ALA A 1 171 ? -8.727 -4.404 -1.200 1.00 98.75 171 ALA A O 1
ATOM 1336 N N . HIS A 1 172 ? -6.708 -3.424 -1.400 1.00 98.88 172 HIS A N 1
ATOM 1337 C CA . HIS A 1 172 ? -6.291 -4.201 -2.569 1.00 98.88 172 HIS A CA 1
ATOM 1338 C C . HIS A 1 172 ? -6.263 -5.707 -2.293 1.00 98.88 172 HIS A C 1
ATOM 1340 O O . HIS A 1 172 ? -6.731 -6.468 -3.130 1.00 98.88 172 HIS A O 1
ATOM 1346 N N . ARG A 1 173 ? -5.788 -6.168 -1.128 1.00 98.75 173 ARG A N 1
ATOM 1347 C CA . ARG A 1 173 ? -5.767 -7.612 -0.800 1.00 98.75 173 ARG A CA 1
ATOM 1348 C C . ARG A 1 173 ? -7.164 -8.233 -0.851 1.00 98.75 173 ARG A C 1
ATOM 1350 O O . ARG A 1 173 ? -7.360 -9.276 -1.478 1.00 98.75 173 ARG A O 1
ATOM 1357 N N . VAL A 1 174 ? -8.152 -7.552 -0.273 1.00 98.44 174 VAL A N 1
ATOM 1358 C CA . VAL A 1 174 ? -9.556 -7.987 -0.328 1.00 98.44 174 VAL A CA 1
ATOM 1359 C C . VAL A 1 174 ? -10.091 -7.930 -1.757 1.00 98.44 174 VAL A C 1
ATOM 1361 O O . VAL A 1 174 ? -10.685 -8.892 -2.243 1.00 98.44 174 VAL A O 1
ATOM 1364 N N . VAL A 1 175 ? -9.823 -6.842 -2.476 1.00 98.06 175 VAL A N 1
ATOM 1365 C CA . VAL A 1 175 ? -10.210 -6.669 -3.883 1.00 98.06 175 VAL A CA 1
ATOM 1366 C C . VAL A 1 175 ? -9.606 -7.749 -4.791 1.00 98.06 175 VAL A C 1
ATOM 1368 O O . VAL A 1 175 ? -10.302 -8.280 -5.659 1.00 98.06 175 VAL A O 1
ATOM 1371 N N . HIS A 1 176 ? -8.352 -8.135 -4.562 1.00 98.62 176 HIS A N 1
ATOM 1372 C CA . HIS A 1 176 ? -7.659 -9.205 -5.273 1.00 98.62 176 HIS A CA 1
ATOM 1373 C C . HIS A 1 176 ? -8.330 -10.561 -5.036 1.00 98.62 176 HIS A C 1
ATOM 1375 O O . HIS A 1 176 ? -8.568 -11.312 -5.986 1.00 98.62 176 HIS A O 1
ATOM 1381 N N . LYS A 1 177 ? -8.717 -10.854 -3.788 1.00 97.94 177 LYS A N 1
ATOM 1382 C CA . LYS A 1 177 ? -9.485 -12.059 -3.446 1.00 97.94 177 LYS A CA 1
ATOM 1383 C C . LYS A 1 177 ? -10.846 -12.068 -4.148 1.00 97.94 177 LYS A C 1
ATOM 1385 O O . LYS A 1 177 ? -11.225 -13.065 -4.756 1.00 97.94 177 LYS A O 1
ATOM 1390 N N . LEU A 1 178 ? -11.572 -10.950 -4.142 1.00 97.75 178 LEU A N 1
ATOM 1391 C CA . LEU A 1 178 ? -12.855 -10.841 -4.849 1.00 97.75 178 LEU A CA 1
ATOM 1392 C C 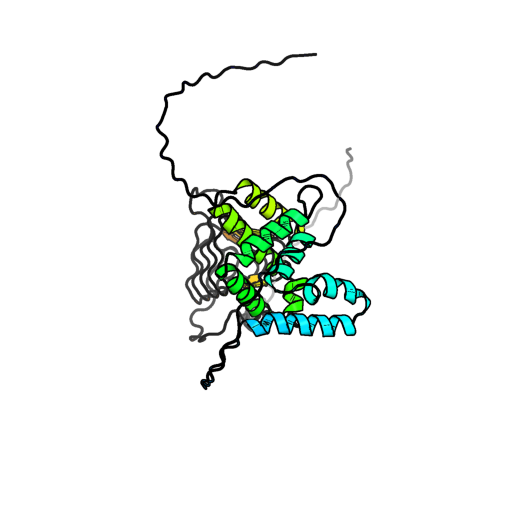. LEU A 1 178 ? -12.691 -11.065 -6.356 1.00 97.75 178 LEU A C 1
ATOM 1394 O O . LEU A 1 178 ? -13.499 -11.765 -6.973 1.00 97.75 178 LEU A O 1
ATOM 1398 N N . TRP A 1 179 ? -11.630 -10.510 -6.942 1.00 98.44 179 TRP A N 1
ATOM 1399 C CA . TRP A 1 179 ? -11.300 -10.691 -8.350 1.00 98.44 179 TRP A CA 1
ATOM 1400 C C . TRP A 1 179 ? -11.021 -12.156 -8.700 1.00 98.44 179 TRP A C 1
ATOM 1402 O O . TRP A 1 179 ? -11.568 -12.660 -9.686 1.00 98.44 179 TRP A O 1
ATOM 1412 N N . SER A 1 180 ? -10.224 -12.856 -7.886 1.00 97.06 180 SER A N 1
ATOM 1413 C CA . SER A 1 180 ? -9.898 -14.272 -8.103 1.00 97.06 180 SER A CA 1
ATOM 1414 C C . SER A 1 180 ? -11.109 -15.198 -7.948 1.00 97.06 180 SER A C 1
ATOM 1416 O O . SER A 1 180 ? -11.187 -16.209 -8.640 1.00 97.06 180 SER A O 1
ATOM 1418 N N . HIS A 1 181 ? -12.107 -14.802 -7.153 1.00 96.56 181 HIS A N 1
ATOM 1419 C CA . HIS A 1 181 ? -13.386 -15.512 -6.995 1.00 96.56 181 HIS A CA 1
ATOM 1420 C C . HIS A 1 181 ? -14.455 -15.082 -8.017 1.00 96.56 181 HIS A C 1
ATOM 1422 O O . HIS A 1 181 ? -15.638 -15.380 -7.862 1.00 96.56 181 HIS A O 1
ATOM 1428 N N . GLY A 1 182 ? -14.071 -14.344 -9.063 1.00 97.00 182 GLY A N 1
ATOM 1429 C CA . GLY A 1 182 ? -14.966 -13.971 -10.159 1.00 97.00 182 GLY A CA 1
ATOM 1430 C C . GLY A 1 182 ? -15.883 -12.775 -9.882 1.00 97.00 182 GLY A C 1
ATOM 1431 O O . GLY A 1 182 ? -16.601 -12.350 -10.788 1.00 97.00 182 GLY A O 1
ATOM 1432 N N . LYS A 1 183 ? -15.825 -12.147 -8.698 1.00 97.06 183 LYS A N 1
ATOM 1433 C CA . LYS A 1 183 ? -16.590 -10.930 -8.353 1.00 97.06 183 LYS A CA 1
ATOM 1434 C C . LYS A 1 183 ? -15.950 -9.665 -8.951 1.00 97.06 183 LYS A C 1
ATOM 1436 O O . LYS A 1 183 ? -15.705 -8.676 -8.261 1.00 97.06 183 LYS A O 1
ATOM 1441 N N . ARG A 1 184 ? -15.674 -9.689 -10.259 1.00 97.31 184 ARG A N 1
ATOM 1442 C CA . ARG A 1 184 ? -14.863 -8.677 -10.962 1.00 97.31 184 ARG A CA 1
ATOM 1443 C C . ARG A 1 184 ? -15.462 -7.275 -10.923 1.00 97.31 184 ARG A C 1
ATOM 1445 O O . ARG A 1 184 ? -14.742 -6.327 -10.644 1.00 97.31 184 ARG A O 1
ATOM 1452 N N . SER A 1 185 ? -16.766 -7.134 -11.158 1.00 96.88 185 SER A N 1
ATOM 1453 C CA . SER A 1 185 ? -17.426 -5.820 -11.146 1.00 96.88 185 SER A CA 1
ATOM 1454 C C . SER A 1 185 ? -17.319 -5.141 -9.781 1.00 96.88 185 SER A C 1
ATOM 1456 O O . SER A 1 185 ? -17.014 -3.956 -9.710 1.00 96.88 185 SER A O 1
ATOM 1458 N N . LEU A 1 186 ? -17.500 -5.902 -8.696 1.00 96.38 186 LEU A N 1
ATOM 1459 C CA . LEU A 1 186 ? -17.346 -5.390 -7.335 1.00 96.38 186 LEU A CA 1
ATOM 1460 C C . LEU A 1 186 ? -15.895 -4.985 -7.055 1.00 96.38 186 LEU A C 1
ATOM 1462 O O . LEU A 1 186 ? -15.653 -3.902 -6.535 1.00 96.38 186 LEU A O 1
ATOM 1466 N N . ALA A 1 187 ? -14.939 -5.830 -7.448 1.00 98.06 187 ALA A N 1
ATOM 1467 C CA . ALA A 1 187 ? -13.516 -5.551 -7.300 1.00 98.06 187 ALA A CA 1
ATOM 1468 C C . ALA A 1 187 ? -13.106 -4.242 -8.005 1.00 98.06 187 ALA A C 1
ATOM 1470 O O . ALA A 1 187 ? -12.406 -3.429 -7.411 1.00 98.06 187 ALA A O 1
ATOM 1471 N N . VAL A 1 188 ? -13.595 -4.001 -9.227 1.00 97.62 188 VAL A N 1
ATOM 1472 C CA . VAL A 1 188 ? -13.332 -2.761 -9.983 1.00 97.62 188 VAL A CA 1
ATOM 1473 C C . VAL A 1 188 ? -13.971 -1.543 -9.317 1.00 97.62 188 VAL A C 1
ATOM 1475 O O . VAL A 1 188 ? -13.330 -0.507 -9.198 1.00 97.62 188 VAL A O 1
ATOM 1478 N N . VAL A 1 189 ? -15.212 -1.650 -8.835 1.00 97.62 189 VAL A N 1
ATOM 1479 C CA . VAL A 1 189 ? -15.871 -0.525 -8.149 1.00 97.62 189 VAL A CA 1
ATOM 1480 C C . VAL A 1 189 ? -15.125 -0.142 -6.867 1.00 97.62 189 VAL A C 1
ATOM 1482 O O . VAL A 1 189 ? -14.913 1.043 -6.614 1.00 97.62 189 VAL A O 1
ATOM 1485 N N . ILE A 1 190 ? -14.682 -1.124 -6.077 1.00 98.00 190 ILE A N 1
ATOM 1486 C CA . ILE A 1 190 ? -13.891 -0.854 -4.869 1.00 98.00 190 ILE A CA 1
ATOM 1487 C C . ILE A 1 190 ? -12.516 -0.283 -5.244 1.00 98.00 190 ILE A C 1
ATOM 1489 O O . ILE A 1 190 ? -12.088 0.683 -4.622 1.00 98.00 190 ILE A O 1
ATOM 1493 N N . GLN A 1 191 ? -11.846 -0.807 -6.276 1.00 98.44 191 GLN A N 1
ATOM 1494 C CA . GLN A 1 191 ? -10.580 -0.250 -6.771 1.00 98.44 191 GLN A CA 1
ATOM 1495 C C . GLN A 1 191 ? -10.730 1.213 -7.222 1.00 98.44 191 GLN A C 1
ATOM 1497 O O . GLN A 1 191 ? -9.922 2.050 -6.823 1.00 98.44 191 GLN A O 1
ATOM 1502 N N . SER A 1 192 ? -11.791 1.556 -7.960 1.00 98.31 192 SER A N 1
ATOM 1503 C CA . SER A 1 192 ? -12.103 2.949 -8.316 1.00 98.31 192 SER A CA 1
ATOM 1504 C C . SER A 1 192 ? -12.258 3.818 -7.070 1.00 98.31 192 SER A C 1
ATOM 1506 O O . SER A 1 192 ? -11.697 4.908 -6.991 1.00 98.31 192 SER A O 1
ATOM 1508 N N . ARG A 1 193 ? -12.962 3.314 -6.052 1.00 98.19 193 ARG A N 1
ATOM 1509 C CA . ARG A 1 193 ? -13.168 4.048 -4.802 1.00 98.19 193 ARG A CA 1
ATOM 1510 C C . ARG A 1 193 ? -11.876 4.248 -4.005 1.00 98.19 193 ARG A C 1
ATOM 1512 O O . ARG A 1 193 ? -11.664 5.320 -3.447 1.00 98.19 193 ARG A O 1
ATOM 1519 N N . VAL A 1 194 ? -11.006 3.240 -3.967 1.00 98.62 194 VAL A N 1
ATOM 1520 C CA . VAL A 1 194 ? -9.660 3.324 -3.373 1.00 98.62 194 VAL A CA 1
ATOM 1521 C C . VAL A 1 194 ? -8.831 4.395 -4.090 1.00 98.62 194 VAL A C 1
ATOM 1523 O O . VAL A 1 194 ? -8.197 5.217 -3.424 1.00 98.62 194 VAL A O 1
ATOM 1526 N N . SER A 1 195 ? -8.907 4.455 -5.422 1.00 98.69 195 SER A N 1
ATOM 1527 C CA . SER A 1 195 ? -8.256 5.498 -6.220 1.00 98.69 195 SER A CA 1
ATOM 1528 C C . SER A 1 195 ? -8.793 6.894 -5.889 1.00 98.69 195 SER A C 1
ATOM 1530 O O . SER A 1 195 ? -8.011 7.797 -5.612 1.00 98.69 195 SER A O 1
ATOM 1532 N N . GLU A 1 196 ? -10.112 7.073 -5.789 1.00 98.25 196 GLU A N 1
ATOM 1533 C CA . GLU A 1 196 ? -10.724 8.360 -5.422 1.00 98.25 196 GLU A CA 1
ATOM 1534 C C . GLU A 1 196 ? -10.330 8.848 -4.019 1.00 98.25 196 GLU A C 1
ATOM 1536 O O . GLU A 1 196 ? -10.017 10.023 -3.834 1.00 98.25 196 GLU A O 1
ATOM 1541 N N . VAL A 1 197 ? -10.377 7.964 -3.017 1.00 98.38 197 VAL A N 1
ATOM 1542 C CA . VAL A 1 197 ? -10.216 8.346 -1.603 1.00 98.38 197 VAL A CA 1
ATOM 1543 C C . VAL A 1 197 ? -8.745 8.430 -1.199 1.00 98.38 197 VAL A C 1
ATOM 1545 O O . VAL A 1 197 ? -8.353 9.332 -0.457 1.00 98.38 197 VAL A O 1
ATOM 1548 N N . PHE A 1 198 ? -7.912 7.501 -1.672 1.00 98.69 198 PHE A N 1
ATOM 1549 C CA . PHE A 1 198 ? -6.508 7.414 -1.267 1.00 98.69 198 PHE A CA 1
ATOM 1550 C C . PHE A 1 198 ? -5.531 7.923 -2.334 1.00 98.69 198 PHE A C 1
ATOM 1552 O O . PHE A 1 198 ? -4.358 8.149 -2.016 1.00 98.69 198 PHE A O 1
ATOM 1559 N N . ALA A 1 199 ? -6.000 8.195 -3.557 1.00 98.75 199 ALA A N 1
ATOM 1560 C CA . ALA A 1 199 ? -5.162 8.515 -4.716 1.00 98.75 199 ALA A CA 1
ATOM 1561 C C . ALA A 1 199 ? -4.143 7.403 -5.013 1.00 98.75 199 ALA A C 1
ATOM 1563 O O . ALA A 1 199 ? -2.982 7.686 -5.303 1.00 98.75 199 ALA A O 1
ATOM 1564 N N . VAL A 1 200 ? -4.576 6.146 -4.880 1.00 98.88 200 VAL A N 1
ATOM 1565 C CA . VAL A 1 200 ? -3.790 4.937 -5.151 1.00 98.88 200 VAL A CA 1
ATOM 1566 C C . VAL A 1 200 ? -4.605 4.040 -6.071 1.00 98.88 200 VAL A C 1
ATOM 1568 O O . VAL A 1 200 ? -5.678 3.580 -5.693 1.00 98.88 200 VAL A O 1
ATOM 1571 N N . ASP A 1 201 ? -4.096 3.781 -7.267 1.00 98.88 201 ASP A N 1
ATOM 1572 C CA . ASP A 1 201 ? -4.754 2.936 -8.255 1.00 98.88 201 ASP A CA 1
ATOM 1573 C C . ASP A 1 201 ? -3.984 1.622 -8.412 1.00 98.88 201 ASP A C 1
ATOM 1575 O O . ASP A 1 201 ? -2.912 1.576 -9.013 1.00 98.88 201 ASP A O 1
ATOM 1579 N N . ILE A 1 202 ? -4.518 0.541 -7.849 1.00 98.88 202 ILE A N 1
ATOM 1580 C CA . ILE A 1 202 ? -3.947 -0.799 -7.984 1.00 98.88 202 ILE A CA 1
ATOM 1581 C C . ILE A 1 202 ? -4.993 -1.681 -8.643 1.00 98.88 202 ILE A C 1
ATOM 1583 O O . ILE A 1 202 ? -6.052 -1.938 -8.072 1.00 98.88 202 ILE A O 1
ATOM 1587 N N . HIS A 1 203 ? -4.693 -2.170 -9.843 1.00 98.81 203 HIS A N 1
ATOM 1588 C CA . HIS A 1 203 ? -5.607 -3.049 -10.556 1.00 98.81 203 HIS A CA 1
ATOM 1589 C C . HIS A 1 203 ? -5.861 -4.339 -9.749 1.00 98.81 203 HIS A C 1
ATOM 1591 O O . HIS A 1 203 ? -4.892 -4.959 -9.306 1.00 98.81 203 HIS A O 1
ATOM 1597 N N . PRO A 1 204 ? -7.109 -4.846 -9.642 1.00 98.81 204 PRO A N 1
ATOM 1598 C CA . PRO A 1 204 ? -7.431 -5.996 -8.789 1.00 98.81 204 PRO A CA 1
ATOM 1599 C C . PRO A 1 204 ? -6.615 -7.262 -9.071 1.00 98.81 204 PRO A C 1
ATOM 1601 O O . PRO A 1 204 ? -6.323 -8.033 -8.168 1.00 98.81 204 PRO A O 1
ATOM 1604 N N . ALA A 1 205 ? -6.227 -7.492 -10.326 1.00 98.62 205 ALA A N 1
ATOM 1605 C CA . ALA A 1 205 ? -5.407 -8.641 -10.720 1.00 98.62 205 ALA A CA 1
ATOM 1606 C C . ALA A 1 205 ? -3.911 -8.529 -10.350 1.00 98.62 205 ALA A C 1
ATOM 1608 O O . ALA A 1 205 ? -3.209 -9.541 -10.407 1.00 98.62 205 ALA A O 1
ATOM 1609 N N . ALA A 1 206 ? -3.424 -7.339 -9.975 1.00 98.75 206 ALA A N 1
ATOM 1610 C CA . ALA A 1 206 ? -2.031 -7.140 -9.598 1.00 98.75 206 ALA A CA 1
ATOM 1611 C C . ALA A 1 206 ? -1.691 -7.984 -8.365 1.00 98.75 206 ALA A C 1
ATOM 1613 O O . ALA A 1 206 ? -2.466 -8.069 -7.409 1.00 98.75 206 ALA A O 1
ATOM 1614 N N . ARG A 1 207 ? -0.514 -8.609 -8.379 1.00 98.75 207 ARG A N 1
ATOM 1615 C CA . ARG A 1 207 ? -0.068 -9.486 -7.291 1.00 98.75 207 ARG A CA 1
ATOM 1616 C C . ARG A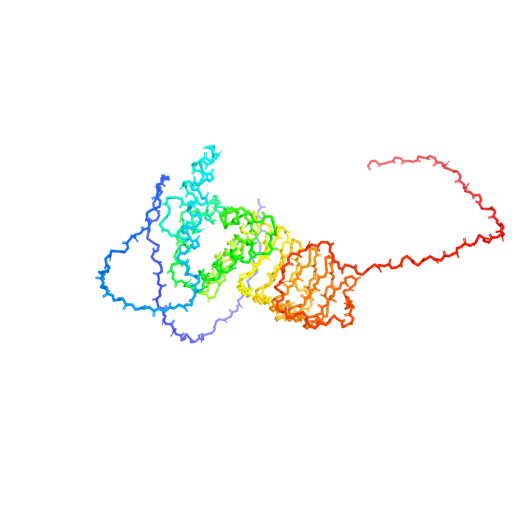 1 207 ? 0.917 -8.729 -6.420 1.00 98.75 207 ARG A C 1
ATOM 1618 O O . ARG A 1 207 ? 1.968 -8.328 -6.910 1.00 98.75 207 ARG A O 1
ATOM 1625 N N . ILE A 1 208 ? 0.578 -8.549 -5.150 1.00 98.75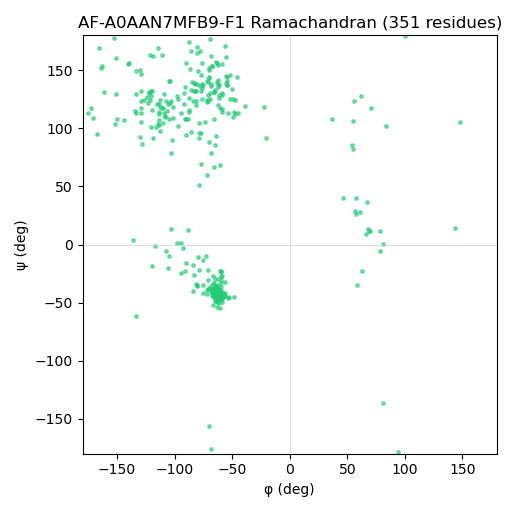 208 ILE A N 1
ATOM 1626 C CA . ILE A 1 208 ? 1.386 -7.798 -4.190 1.00 98.75 208 ILE A CA 1
ATOM 1627 C C . ILE A 1 208 ? 1.755 -8.718 -3.030 1.00 98.75 208 ILE A C 1
ATOM 1629 O O . ILE A 1 208 ? 0.886 -9.371 -2.456 1.00 98.75 208 ILE A O 1
ATOM 1633 N N . GLY A 1 209 ? 3.049 -8.776 -2.721 1.00 98.56 209 GLY A N 1
ATOM 1634 C CA . GLY A 1 209 ? 3.598 -9.527 -1.602 1.00 98.56 209 GLY A CA 1
ATOM 1635 C C . GLY A 1 209 ? 3.242 -8.924 -0.243 1.00 98.56 209 GLY A C 1
ATOM 1636 O O . GLY A 1 209 ? 2.252 -8.209 -0.088 1.00 98.56 209 GLY A O 1
ATOM 1637 N N . ARG A 1 210 ? 4.064 -9.216 0.757 1.00 98.62 210 ARG A N 1
ATOM 1638 C CA . ARG A 1 210 ? 3.884 -8.797 2.158 1.00 98.62 210 ARG A CA 1
ATOM 1639 C C . ARG A 1 210 ? 5.054 -7.975 2.681 1.00 98.62 210 ARG A C 1
ATOM 1641 O O . ARG A 1 210 ? 6.109 -7.941 2.041 1.00 98.62 210 ARG A O 1
ATOM 1648 N N . GLY A 1 211 ? 4.854 -7.269 3.789 1.00 98.38 211 GLY A N 1
ATOM 1649 C CA . GLY A 1 211 ? 5.827 -6.314 4.313 1.00 98.38 211 GLY A CA 1
ATOM 1650 C C . GLY A 1 211 ? 5.987 -5.108 3.387 1.00 98.38 211 GLY A C 1
ATOM 1651 O O . GLY A 1 211 ? 7.103 -4.635 3.166 1.00 98.38 211 GLY A O 1
ATOM 1652 N N . ILE A 1 212 ? 4.899 -4.662 2.767 1.00 98.75 212 ILE A N 1
ATOM 1653 C CA . ILE A 1 212 ? 4.871 -3.573 1.796 1.00 98.75 212 ILE A CA 1
ATOM 1654 C C . ILE A 1 212 ? 4.745 -2.239 2.520 1.00 98.75 212 ILE A C 1
ATOM 1656 O O . ILE A 1 212 ? 3.870 -2.053 3.361 1.00 98.75 212 ILE A O 1
ATOM 1660 N N . LEU A 1 213 ? 5.583 -1.282 2.127 1.00 98.69 213 LEU A N 1
ATOM 1661 C CA . LEU A 1 213 ? 5.429 0.116 2.509 1.00 98.69 213 LEU A CA 1
ATOM 1662 C C . LEU A 1 213 ? 5.104 0.938 1.261 1.00 98.69 213 LEU A C 1
ATOM 1664 O O . LEU A 1 213 ? 5.940 1.060 0.369 1.00 98.69 213 LEU A O 1
ATOM 1668 N N . ILE A 1 214 ? 3.897 1.501 1.205 1.00 98.62 214 ILE A N 1
ATOM 1669 C CA . ILE A 1 214 ? 3.528 2.518 0.214 1.00 98.62 214 ILE A CA 1
ATOM 1670 C C . ILE A 1 214 ? 3.563 3.874 0.921 1.00 98.62 214 ILE A C 1
ATOM 1672 O O . ILE A 1 214 ? 2.576 4.300 1.520 1.00 98.62 214 ILE A O 1
ATOM 1676 N N . ASP A 1 215 ? 4.722 4.520 0.899 1.00 98.25 215 ASP A N 1
ATOM 1677 C CA . ASP A 1 215 ? 4.964 5.756 1.635 1.00 98.25 215 ASP A CA 1
ATOM 1678 C C . ASP A 1 215 ? 4.443 6.978 0.869 1.00 98.25 215 ASP A C 1
ATOM 1680 O O . ASP A 1 215 ? 4.669 7.127 -0.338 1.00 98.25 215 ASP A O 1
ATOM 1684 N N . HIS A 1 216 ? 3.711 7.846 1.573 1.00 98.25 216 HIS A N 1
ATOM 1685 C CA . HIS A 1 216 ? 2.899 8.969 1.081 1.00 98.25 216 HIS A CA 1
ATOM 1686 C C . HIS A 1 216 ? 1.784 8.600 0.074 1.00 98.25 216 HIS A C 1
ATOM 1688 O O . HIS A 1 216 ? 0.708 9.200 0.099 1.00 98.25 216 HIS A O 1
ATOM 1694 N N . ALA A 1 217 ? 2.016 7.605 -0.784 1.00 98.44 217 ALA A N 1
ATOM 1695 C CA . ALA A 1 217 ? 1.102 6.886 -1.672 1.00 98.44 217 ALA A CA 1
ATOM 1696 C C . ALA A 1 217 ? 0.396 7.671 -2.788 1.00 98.44 217 ALA A C 1
ATOM 1698 O O . ALA A 1 217 ? 0.010 7.074 -3.787 1.00 98.44 217 ALA A O 1
ATOM 1699 N N . THR A 1 218 ? 0.237 8.991 -2.671 1.00 98.81 218 THR A N 1
ATOM 1700 C CA . THR A 1 218 ? -0.463 9.814 -3.671 1.00 98.81 218 THR A CA 1
ATOM 1701 C C . THR A 1 218 ? 0.079 9.581 -5.081 1.00 98.81 218 THR A C 1
ATOM 1703 O O . THR A 1 218 ? 1.271 9.757 -5.312 1.00 98.81 218 THR A O 1
ATOM 1706 N N . GLY A 1 219 ? -0.791 9.236 -6.027 1.00 98.44 219 GLY A N 1
ATOM 1707 C CA . GLY A 1 219 ? -0.443 9.048 -7.435 1.00 98.44 219 GLY A CA 1
ATOM 1708 C C . GLY A 1 219 ? 0.229 7.710 -7.751 1.00 98.44 219 GLY A C 1
ATOM 1709 O O . GLY A 1 219 ? 0.773 7.561 -8.841 1.00 98.44 219 GLY A O 1
ATOM 1710 N N . VAL A 1 220 ? 0.240 6.746 -6.823 1.00 98.88 220 VAL A N 1
ATOM 1711 C CA . VAL A 1 220 ? 0.731 5.394 -7.126 1.00 98.88 220 VAL A CA 1
ATOM 1712 C C . VAL A 1 220 ? -0.233 4.694 -8.084 1.00 98.88 220 VAL A C 1
ATOM 1714 O O . VAL A 1 220 ? -1.435 4.650 -7.826 1.00 98.88 220 VAL A O 1
ATOM 1717 N N . VAL A 1 221 ? 0.307 4.120 -9.162 1.00 98.94 221 VAL A N 1
ATOM 1718 C CA . VAL A 1 221 ? -0.439 3.359 -10.175 1.00 98.94 221 VAL A CA 1
ATOM 1719 C C . VAL A 1 221 ? 0.231 2.004 -10.400 1.00 98.94 221 VAL A C 1
ATOM 1721 O O . VAL A 1 221 ? 1.405 1.946 -10.762 1.00 98.94 221 VAL A O 1
ATOM 1724 N N . ILE A 1 222 ? -0.499 0.901 -10.225 1.00 98.88 222 ILE A N 1
ATOM 1725 C CA . ILE A 1 222 ? -0.006 -0.471 -10.406 1.00 98.88 222 ILE A CA 1
ATOM 1726 C C . ILE A 1 222 ? -0.953 -1.242 -11.327 1.00 98.88 222 ILE A C 1
ATOM 1728 O O . ILE A 1 222 ? -2.103 -1.518 -10.987 1.00 98.88 222 ILE A O 1
ATOM 1732 N N . GLY A 1 223 ? -0.460 -1.600 -12.512 1.00 98.44 223 GLY A N 1
ATOM 1733 C CA . GLY A 1 223 ? -1.283 -2.205 -13.554 1.00 98.44 223 GLY A CA 1
ATOM 1734 C C . GLY A 1 223 ? -1.555 -3.706 -13.399 1.00 98.44 223 GLY A C 1
ATOM 1735 O O . GLY A 1 223 ? -0.942 -4.412 -12.602 1.00 98.44 223 GLY A O 1
ATOM 1736 N N . GLU A 1 224 ? -2.473 -4.205 -14.231 1.00 98.56 224 GLU A N 1
ATOM 1737 C CA . GLU A 1 224 ? -3.094 -5.538 -14.143 1.00 98.56 224 GLU A CA 1
ATOM 1738 C C . GLU A 1 224 ? -2.129 -6.712 -13.953 1.00 98.56 224 GLU A C 1
ATOM 1740 O O . GLU A 1 224 ? -2.396 -7.598 -13.149 1.00 98.56 224 GLU A O 1
ATOM 1745 N N . THR A 1 225 ? -1.031 -6.746 -14.709 1.00 98.56 225 THR A N 1
ATOM 1746 C CA . THR A 1 225 ? -0.108 -7.897 -14.742 1.00 98.56 225 THR A CA 1
ATOM 1747 C C . THR A 1 225 ? 1.164 -7.647 -13.932 1.00 98.56 225 THR A C 1
ATOM 1749 O O . THR A 1 225 ? 2.164 -8.359 -14.085 1.00 98.56 225 THR A O 1
ATOM 1752 N N . ALA A 1 226 ? 1.156 -6.599 -13.104 1.00 98.81 226 ALA A N 1
ATOM 1753 C CA . ALA A 1 226 ? 2.279 -6.276 -12.249 1.00 98.81 226 ALA A CA 1
ATOM 1754 C C . ALA A 1 226 ? 2.409 -7.328 -11.144 1.00 98.81 226 ALA A C 1
ATOM 1756 O O . ALA A 1 226 ? 1.419 -7.840 -10.612 1.00 98.81 226 ALA A O 1
ATOM 1757 N N . VAL A 1 227 ? 3.653 -7.641 -10.797 1.00 98.88 227 VAL A N 1
ATOM 1758 C CA . VAL A 1 227 ? 3.974 -8.462 -9.630 1.00 98.88 227 VAL A CA 1
ATOM 1759 C C . VAL A 1 227 ? 4.927 -7.665 -8.761 1.00 98.88 227 VAL A C 1
ATOM 1761 O O . VAL A 1 227 ? 5.952 -7.200 -9.254 1.00 98.88 227 VAL A O 1
ATOM 1764 N N . VAL A 1 228 ? 4.588 -7.519 -7.487 1.00 98.88 228 VAL A N 1
ATOM 1765 C CA . VAL A 1 228 ? 5.409 -6.874 -6.467 1.00 98.88 228 VAL A CA 1
ATOM 1766 C C . VAL A 1 228 ? 5.783 -7.922 -5.430 1.00 98.88 228 VAL A C 1
ATOM 1768 O O . VAL A 1 228 ? 4.904 -8.549 -4.844 1.00 98.88 228 VAL A O 1
ATOM 1771 N N . GLY A 1 229 ? 7.082 -8.143 -5.239 1.00 98.75 229 GLY A N 1
ATOM 1772 C CA . GLY A 1 229 ? 7.610 -9.061 -4.238 1.00 98.75 229 GLY A CA 1
ATOM 1773 C C . GLY A 1 229 ? 7.388 -8.580 -2.802 1.00 98.75 229 GLY A C 1
ATOM 1774 O O . GLY A 1 229 ? 6.771 -7.552 -2.540 1.00 98.75 229 GLY A O 1
ATOM 1775 N N . ASN A 1 230 ? 7.918 -9.344 -1.853 1.00 98.81 230 ASN A N 1
ATOM 1776 C CA . ASN A 1 230 ? 7.867 -9.015 -0.425 1.00 98.81 230 ASN A CA 1
ATOM 1777 C C . ASN A 1 230 ? 8.871 -7.915 -0.058 1.00 98.81 230 ASN A C 1
ATOM 1779 O O . ASN A 1 230 ? 9.917 -7.786 -0.694 1.00 98.81 230 ASN A O 1
ATOM 1783 N N . ASN A 1 231 ? 8.607 -7.194 1.027 1.00 98.50 231 ASN A N 1
ATOM 1784 C CA . ASN A 1 231 ? 9.505 -6.194 1.606 1.00 98.50 231 ASN A CA 1
ATOM 1785 C C . ASN A 1 231 ? 9.846 -5.026 0.669 1.00 98.50 231 ASN A C 1
ATOM 1787 O O . ASN A 1 231 ? 10.916 -4.432 0.775 1.00 98.50 231 ASN A O 1
ATOM 1791 N N . VAL A 1 232 ? 8.941 -4.699 -0.255 1.00 98.81 232 VAL A N 1
ATOM 1792 C CA . VAL A 1 232 ? 9.116 -3.594 -1.203 1.00 98.81 232 VAL A CA 1
ATOM 1793 C C . VAL A 1 232 ? 8.671 -2.277 -0.567 1.00 98.81 232 VAL A C 1
ATOM 1795 O O . VAL A 1 232 ? 7.658 -2.218 0.132 1.00 98.81 232 VAL A O 1
ATOM 1798 N N . CYS A 1 233 ? 9.430 -1.215 -0.831 1.00 98.75 233 CYS A N 1
ATOM 1799 C CA . CYS A 1 233 ? 9.081 0.155 -0.472 1.00 98.75 233 CYS A CA 1
ATOM 1800 C C . CYS A 1 233 ? 8.813 0.975 -1.742 1.00 98.75 233 CYS A C 1
ATOM 1802 O O . CYS A 1 233 ? 9.657 1.033 -2.640 1.00 98.75 233 CYS A 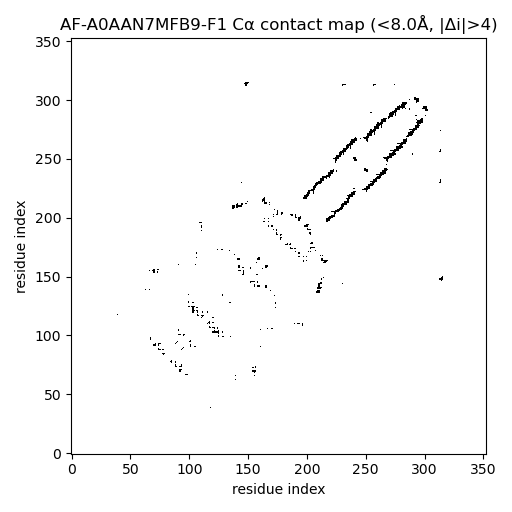O 1
ATOM 1804 N N . ILE A 1 234 ? 7.632 1.585 -1.824 1.00 98.81 234 ILE A N 1
ATOM 1805 C CA . ILE A 1 234 ? 7.147 2.370 -2.961 1.00 98.81 234 ILE A CA 1
ATOM 1806 C C . ILE A 1 234 ? 6.793 3.765 -2.458 1.00 98.81 234 ILE A C 1
ATOM 1808 O O . ILE A 1 234 ? 5.942 3.910 -1.587 1.00 98.81 234 ILE A O 1
ATOM 1812 N N . LEU A 1 235 ? 7.425 4.792 -3.016 1.00 98.69 235 LEU A N 1
ATOM 1813 C CA . LEU A 1 235 ? 7.127 6.182 -2.674 1.00 98.69 235 LEU A CA 1
ATOM 1814 C C . LEU A 1 235 ? 5.976 6.727 -3.541 1.00 98.69 235 LEU A C 1
ATOM 1816 O O . LEU A 1 235 ? 5.497 6.073 -4.469 1.00 98.69 235 LEU A O 1
ATOM 1820 N N . HIS A 1 236 ? 5.518 7.943 -3.250 1.00 98.69 236 HIS A N 1
ATOM 1821 C CA . HIS A 1 236 ? 4.439 8.584 -4.005 1.00 98.69 236 HIS A CA 1
ATOM 1822 C C . HIS A 1 236 ? 4.749 8.744 -5.504 1.00 98.69 236 HIS A C 1
ATOM 1824 O O . HIS A 1 236 ? 5.901 8.848 -5.928 1.00 98.69 236 HIS A O 1
ATOM 1830 N N . ASN A 1 237 ? 3.684 8.835 -6.302 1.00 98.69 237 ASN A N 1
ATOM 1831 C CA . ASN A 1 237 ? 3.700 9.072 -7.744 1.00 98.69 237 ASN A CA 1
ATOM 1832 C C . ASN A 1 237 ? 4.500 8.028 -8.546 1.00 98.69 237 ASN A C 1
ATOM 1834 O O . ASN A 1 237 ? 5.042 8.325 -9.610 1.00 98.69 237 ASN A O 1
ATOM 1838 N N . VAL A 1 238 ? 4.615 6.807 -8.016 1.00 98.88 238 VAL A N 1
ATOM 1839 C CA . VAL A 1 238 ? 5.246 5.685 -8.714 1.00 98.88 238 VAL A CA 1
ATOM 1840 C C . VAL A 1 238 ? 4.251 5.019 -9.657 1.00 98.88 238 VAL A C 1
ATOM 1842 O O . VAL A 1 238 ? 3.147 4.665 -9.258 1.00 98.88 238 VAL A O 1
ATOM 1845 N N . THR A 1 239 ? 4.669 4.772 -10.896 1.00 98.88 239 THR A N 1
ATOM 1846 C CA . THR A 1 239 ? 3.886 4.023 -11.887 1.00 98.88 239 THR A CA 1
ATOM 1847 C C . THR A 1 239 ? 4.564 2.698 -12.227 1.00 98.88 239 THR A C 1
ATOM 1849 O O . THR A 1 239 ? 5.684 2.685 -12.735 1.00 98.88 239 THR A O 1
ATOM 1852 N N . LEU A 1 240 ? 3.865 1.582 -12.008 1.00 98.75 240 LEU A N 1
ATOM 1853 C CA . LEU A 1 240 ? 4.185 0.247 -12.521 1.00 98.75 240 LEU A CA 1
ATOM 1854 C C . LEU A 1 240 ? 3.243 -0.060 -13.694 1.00 98.75 240 LEU A C 1
ATOM 1856 O O . LEU A 1 240 ? 2.214 -0.725 -13.546 1.00 98.75 240 LEU A O 1
ATOM 1860 N N . GLY A 1 241 ? 3.572 0.503 -14.856 1.00 98.00 241 GLY A N 1
ATOM 1861 C CA . GLY A 1 241 ? 2.655 0.660 -15.986 1.00 98.00 241 GLY A CA 1
ATOM 1862 C C . GLY A 1 241 ? 3.024 -0.155 -17.224 1.00 98.00 241 GLY A C 1
ATOM 1863 O O . GLY A 1 241 ? 4.109 -0.723 -17.336 1.00 98.00 241 GLY A O 1
ATOM 1864 N N . GLY A 1 242 ? 2.100 -0.209 -18.182 1.00 96.00 242 GLY A N 1
ATOM 1865 C CA . GLY A 1 242 ? 2.365 -0.740 -19.519 1.00 96.00 242 GLY A CA 1
ATOM 1866 C C . GLY A 1 242 ? 2.950 0.317 -20.458 1.00 96.00 242 GLY A C 1
ATOM 1867 O O . GLY A 1 242 ? 2.883 1.513 -20.195 1.00 96.00 242 GLY A O 1
ATOM 1868 N N . THR A 1 243 ? 3.485 -0.116 -21.600 1.00 91.06 243 THR A N 1
ATOM 1869 C CA . THR A 1 243 ? 3.975 0.781 -22.672 1.00 91.06 243 THR A CA 1
ATOM 1870 C C . THR A 1 243 ? 2.920 1.094 -23.741 1.00 91.06 243 THR A C 1
ATOM 1872 O O . THR A 1 243 ? 3.202 1.823 -24.688 1.00 91.06 243 THR A O 1
ATOM 1875 N N . GLY A 1 244 ? 1.724 0.500 -23.642 1.00 82.94 244 GLY A N 1
ATOM 1876 C CA . GLY A 1 244 ? 0.620 0.670 -24.599 1.00 82.94 244 GLY A CA 1
ATOM 1877 C C . GLY A 1 244 ? 0.737 -0.132 -25.904 1.00 82.94 244 GLY A C 1
ATOM 1878 O O . GLY A 1 244 ? -0.204 -0.139 -26.687 1.00 82.94 244 GLY A O 1
ATOM 1879 N N . LYS A 1 245 ? 1.855 -0.831 -26.146 1.00 78.06 245 LYS A N 1
ATOM 1880 C CA . LYS A 1 245 ? 2.112 -1.573 -27.402 1.00 78.06 245 LYS A CA 1
ATOM 1881 C C . LYS A 1 245 ? 2.029 -3.097 -27.278 1.00 78.06 245 LYS A C 1
ATOM 1883 O O . LYS A 1 245 ? 2.152 -3.792 -28.280 1.00 78.06 245 LYS A O 1
ATOM 1888 N N . ALA A 1 246 ? 1.860 -3.617 -26.064 1.00 78.75 246 ALA A N 1
ATOM 1889 C CA . ALA A 1 246 ? 1.893 -5.049 -25.779 1.00 78.75 246 ALA A CA 1
ATOM 1890 C C . ALA A 1 246 ? 0.565 -5.528 -25.180 1.00 78.75 246 ALA A C 1
ATOM 1892 O O . ALA A 1 246 ? 0.054 -4.929 -24.232 1.00 78.75 246 ALA A O 1
ATOM 1893 N N . SER A 1 247 ? 0.036 -6.628 -25.716 1.00 85.75 247 SER A N 1
ATOM 1894 C CA . SER A 1 247 ? -1.059 -7.401 -25.124 1.00 85.75 247 SER A CA 1
ATOM 1895 C C . SER A 1 247 ? -0.517 -8.500 -24.205 1.00 85.75 247 SER A C 1
ATOM 1897 O O . SER A 1 247 ? 0.600 -8.975 -24.394 1.00 85.75 247 SER A O 1
ATOM 1899 N N . GLY A 1 248 ? -1.321 -8.949 -23.240 1.00 93.50 248 GLY A N 1
ATOM 1900 C CA . GLY A 1 248 ? -0.917 -9.994 -22.295 1.00 93.50 248 GLY A CA 1
ATOM 1901 C C . GLY A 1 248 ? -0.071 -9.443 -21.146 1.00 93.50 248 GLY A C 1
ATOM 1902 O O . GLY A 1 248 ? -0.413 -8.399 -20.576 1.00 93.50 248 GLY A O 1
ATOM 1903 N N . ASP A 1 249 ? 1.004 -10.153 -20.790 1.00 95.94 249 ASP A N 1
ATOM 1904 C CA . ASP A 1 249 ? 1.885 -9.753 -19.694 1.00 95.94 249 ASP A CA 1
ATOM 1905 C C . ASP A 1 249 ? 2.759 -8.550 -20.078 1.00 95.94 249 ASP A C 1
ATOM 1907 O O . ASP A 1 249 ? 3.713 -8.665 -20.849 1.00 95.94 249 ASP A O 1
ATOM 1911 N N . ARG A 1 250 ? 2.399 -7.379 -19.544 1.00 97.38 250 ARG A N 1
ATOM 1912 C CA . ARG A 1 250 ? 2.844 -6.069 -20.040 1.00 97.38 250 ARG A CA 1
ATOM 1913 C C . ARG A 1 250 ? 3.261 -5.078 -18.954 1.00 97.38 250 ARG A C 1
ATOM 1915 O O . ARG A 1 250 ? 3.564 -3.936 -19.284 1.00 97.38 250 ARG A O 1
ATOM 1922 N N . HIS A 1 251 ? 3.258 -5.498 -17.694 1.00 98.62 251 HIS A N 1
ATOM 1923 C CA . HIS A 1 251 ? 3.587 -4.661 -16.540 1.00 98.62 251 HIS A CA 1
ATOM 1924 C C . HIS A 1 251 ? 4.805 -5.206 -15.776 1.00 98.62 251 HIS A C 1
ATOM 1926 O O . HIS A 1 251 ? 5.135 -6.389 -15.926 1.00 98.62 251 HIS A O 1
ATOM 1932 N N . PRO A 1 252 ? 5.447 -4.386 -14.926 1.00 98.75 252 PRO A N 1
ATOM 1933 C CA . PRO A 1 252 ? 6.704 -4.751 -14.280 1.00 98.75 252 PRO A CA 1
ATOM 1934 C C . PRO A 1 252 ? 6.621 -5.940 -13.315 1.00 98.75 252 PRO A C 1
ATOM 1936 O O . PRO A 1 252 ? 5.575 -6.242 -12.736 1.00 98.75 252 PRO A O 1
ATOM 1939 N N . LYS A 1 253 ? 7.771 -6.583 -13.103 1.00 98.81 253 LYS A N 1
ATOM 1940 C CA . LYS A 1 253 ? 8.008 -7.611 -12.083 1.00 98.81 253 LYS A CA 1
ATOM 1941 C C . LYS A 1 253 ? 9.049 -7.082 -11.102 1.00 98.81 253 LYS A C 1
ATOM 1943 O O . LYS A 1 253 ? 10.238 -7.050 -11.412 1.00 98.81 253 LYS A O 1
ATOM 1948 N N . ILE A 1 254 ? 8.584 -6.626 -9.949 1.00 98.88 254 ILE A N 1
ATOM 1949 C CA . ILE A 1 254 ? 9.408 -6.058 -8.888 1.00 98.88 254 ILE A CA 1
ATOM 1950 C C . ILE A 1 254 ? 9.802 -7.174 -7.923 1.00 98.88 254 ILE A C 1
ATOM 1952 O O . ILE A 1 254 ? 8.938 -7.842 -7.358 1.00 98.88 254 ILE A O 1
ATOM 1956 N N . GLY A 1 255 ? 11.104 -7.378 -7.762 1.00 98.75 255 GLY A N 1
ATOM 1957 C CA . GLY A 1 255 ? 11.693 -8.345 -6.847 1.00 98.75 255 GLY A CA 1
ATOM 1958 C C . GLY A 1 255 ? 11.516 -7.973 -5.377 1.00 98.75 255 GLY A C 1
ATOM 1959 O O . GLY A 1 255 ? 10.977 -6.925 -5.022 1.00 98.75 255 GLY A O 1
ATOM 1960 N N . HIS A 1 256 ? 11.987 -8.853 -4.505 1.00 98.69 256 HIS A N 1
ATOM 1961 C CA . HIS A 1 256 ? 11.923 -8.687 -3.060 1.00 98.69 256 HIS A CA 1
ATOM 1962 C C . HIS A 1 256 ? 12.862 -7.580 -2.576 1.00 98.69 256 HIS A C 1
ATOM 1964 O O . HIS A 1 256 ? 13.965 -7.430 -3.093 1.00 98.69 256 HIS A O 1
ATOM 1970 N N . GLY A 1 257 ? 12.468 -6.818 -1.554 1.00 97.62 257 GLY A N 1
ATOM 1971 C CA . GLY A 1 257 ? 13.350 -5.825 -0.928 1.00 97.62 257 GLY A CA 1
ATOM 1972 C C . GLY A 1 257 ? 13.679 -4.609 -1.803 1.00 97.62 257 GLY A C 1
ATOM 1973 O O . GLY A 1 257 ? 14.607 -3.869 -1.485 1.00 97.62 257 GLY A O 1
ATOM 1974 N N . VAL A 1 258 ? 12.977 -4.419 -2.924 1.00 98.69 258 VAL A N 1
ATOM 1975 C CA . VAL A 1 258 ? 13.216 -3.292 -3.833 1.00 98.69 258 VAL A CA 1
ATOM 1976 C C . VAL A 1 258 ? 12.744 -1.982 -3.198 1.00 98.69 258 VAL A C 1
ATOM 1978 O O . VAL A 1 258 ? 11.675 -1.919 -2.592 1.00 98.69 258 VAL A O 1
ATOM 1981 N N . LEU A 1 259 ? 13.524 -0.919 -3.389 1.00 98.44 259 LEU A N 1
ATOM 1982 C CA . LEU A 1 259 ? 13.133 0.455 -3.069 1.00 98.44 259 LEU A CA 1
ATOM 1983 C C . LEU A 1 259 ? 12.865 1.224 -4.365 1.00 98.44 259 LEU A C 1
ATOM 1985 O O . LEU A 1 259 ? 13.756 1.333 -5.210 1.00 98.44 259 LEU A O 1
ATOM 1989 N N . ILE A 1 260 ? 11.670 1.795 -4.502 1.00 98.69 260 ILE A N 1
ATOM 1990 C CA . ILE A 1 260 ? 11.281 2.610 -5.655 1.00 98.69 260 ILE A CA 1
ATOM 1991 C C . ILE A 1 260 ? 11.074 4.060 -5.216 1.00 98.69 260 ILE A C 1
ATOM 1993 O O . ILE A 1 260 ? 10.136 4.376 -4.486 1.00 98.69 260 ILE A O 1
ATOM 1997 N N . GLY A 1 261 ? 11.961 4.938 -5.684 1.00 98.38 261 GLY A N 1
ATOM 1998 C CA . GLY A 1 261 ? 11.955 6.365 -5.392 1.00 98.38 261 GLY A CA 1
ATOM 1999 C C . GLY A 1 261 ? 10.710 7.094 -5.900 1.00 98.38 261 GLY A C 1
ATOM 2000 O O . GLY A 1 261 ? 10.087 6.676 -6.877 1.00 98.38 261 GLY A O 1
ATOM 2001 N N . ALA A 1 262 ? 10.390 8.226 -5.272 1.00 98.62 262 ALA A N 1
ATOM 2002 C CA . ALA A 1 262 ? 9.228 9.046 -5.615 1.00 98.62 262 ALA A CA 1
ATOM 2003 C C . ALA A 1 262 ? 9.204 9.445 -7.100 1.00 98.62 262 ALA A C 1
ATOM 2005 O O . ALA A 1 262 ? 10.243 9.755 -7.682 1.00 98.62 262 ALA A O 1
ATOM 2006 N N . GLY A 1 263 ? 8.027 9.452 -7.725 1.00 98.12 263 GLY A N 1
ATOM 2007 C CA . GLY A 1 263 ? 7.857 9.888 -9.117 1.00 98.12 263 GLY A CA 1
ATOM 2008 C C . GLY A 1 263 ? 8.455 8.953 -10.174 1.00 98.12 263 GLY A C 1
ATOM 2009 O O . GLY A 1 263 ? 8.600 9.352 -11.328 1.00 98.12 263 GLY A O 1
ATOM 2010 N N . THR A 1 264 ? 8.858 7.737 -9.802 1.00 98.69 264 THR A N 1
ATOM 2011 C CA . THR A 1 264 ? 9.461 6.776 -10.737 1.00 98.69 264 THR A CA 1
ATOM 2012 C C . THR A 1 264 ? 8.409 6.135 -11.638 1.00 98.69 264 THR A C 1
ATOM 2014 O O . THR A 1 264 ? 7.367 5.688 -11.170 1.00 98.69 264 THR A O 1
ATOM 2017 N N . CYS A 1 265 ? 8.721 5.976 -12.922 1.00 98.62 265 CYS A N 1
ATOM 2018 C CA . CYS A 1 265 ? 7.928 5.183 -13.858 1.00 98.62 265 CYS A CA 1
ATOM 2019 C C . CYS A 1 265 ? 8.711 3.939 -14.296 1.00 98.62 265 CYS A C 1
ATOM 2021 O O . CYS A 1 265 ? 9.752 4.053 -14.939 1.00 98.62 265 CYS A O 1
ATOM 2023 N N . VAL A 1 266 ? 8.199 2.746 -13.995 1.00 98.62 266 VAL A N 1
ATOM 2024 C CA . VAL A 1 266 ? 8.689 1.469 -14.531 1.00 98.62 266 VAL A CA 1
ATOM 2025 C C . VAL A 1 266 ? 7.667 0.986 -15.554 1.00 98.62 266 VAL A C 1
ATOM 2027 O O . VAL A 1 266 ? 6.514 0.732 -15.201 1.00 98.62 266 VAL A O 1
ATOM 2030 N N . LEU A 1 267 ? 8.060 0.915 -16.828 1.00 98.38 267 LEU A N 1
ATOM 2031 C CA . LEU A 1 267 ? 7.121 0.721 -17.934 1.00 98.38 267 LEU A CA 1
ATOM 2032 C C . LEU A 1 267 ? 7.444 -0.528 -18.754 1.00 98.38 267 LEU A C 1
ATOM 2034 O O . LEU A 1 267 ? 8.561 -0.701 -19.240 1.00 98.38 267 LEU A O 1
ATOM 2038 N N . GLY A 1 268 ? 6.419 -1.349 -18.981 1.00 97.38 268 GLY A N 1
ATOM 2039 C CA . GLY A 1 268 ? 6.507 -2.589 -19.749 1.00 97.38 268 GLY A CA 1
ATOM 2040 C C . GLY A 1 268 ? 6.743 -3.816 -18.874 1.00 97.38 268 GLY A C 1
ATOM 2041 O O . GLY A 1 268 ? 6.818 -3.728 -17.649 1.00 97.38 268 GLY A O 1
ATOM 2042 N N . ASN A 1 269 ? 6.864 -4.984 -19.511 1.00 97.38 269 ASN A N 1
ATOM 2043 C CA . ASN A 1 269 ? 7.199 -6.230 -18.820 1.00 97.38 269 ASN A CA 1
ATOM 2044 C C . ASN A 1 269 ? 8.700 -6.285 -18.499 1.00 97.38 269 ASN A C 1
ATOM 2046 O O . ASN A 1 269 ? 9.458 -7.026 -19.118 1.00 97.38 269 ASN A O 1
ATOM 2050 N N . VAL A 1 270 ? 9.108 -5.420 -17.576 1.00 97.25 270 VAL A N 1
ATOM 2051 C CA . VAL A 1 270 ? 10.485 -5.229 -17.124 1.00 97.25 270 VAL A CA 1
ATOM 2052 C C . VAL A 1 270 ? 10.663 -5.859 -15.749 1.00 97.25 270 VAL A C 1
ATOM 2054 O O . VAL A 1 270 ? 9.787 -5.747 -14.888 1.00 97.25 270 VAL A O 1
ATOM 2057 N N . ARG A 1 271 ? 11.808 -6.497 -15.519 1.00 98.69 271 ARG A N 1
ATOM 2058 C CA . ARG A 1 271 ? 12.183 -7.084 -14.230 1.00 98.69 271 ARG A CA 1
ATOM 2059 C C . ARG A 1 271 ? 13.092 -6.140 -13.453 1.00 98.69 271 ARG A C 1
ATOM 2061 O O . ARG A 1 271 ? 14.127 -5.713 -13.953 1.00 98.69 271 ARG A O 1
ATOM 2068 N N . VAL A 1 272 ? 12.730 -5.851 -12.208 1.00 98.69 272 VAL A N 1
ATOM 2069 C CA . VAL A 1 272 ? 13.597 -5.170 -11.239 1.00 98.69 272 VAL A CA 1
ATOM 2070 C C . VAL A 1 272 ? 14.003 -6.205 -10.203 1.00 98.69 272 VAL A C 1
ATOM 2072 O O . VAL A 1 272 ? 13.156 -6.686 -9.461 1.00 98.69 272 VAL A O 1
ATOM 2075 N N . GLY A 1 273 ? 15.271 -6.604 -10.202 1.00 98.31 273 GLY A N 1
ATOM 2076 C CA . GLY A 1 273 ? 15.769 -7.693 -9.370 1.00 98.31 273 GLY A CA 1
ATOM 2077 C C . GLY A 1 273 ? 15.779 -7.374 -7.874 1.00 98.31 273 GLY A C 1
ATOM 2078 O O . GLY A 1 273 ? 15.743 -6.215 -7.466 1.00 98.31 273 GLY A O 1
ATOM 2079 N N . ASP A 1 274 ? 15.874 -8.421 -7.058 1.00 98.44 274 ASP A N 1
ATOM 2080 C CA . ASP A 1 274 ? 15.807 -8.322 -5.598 1.00 98.44 274 ASP A CA 1
ATOM 2081 C C . ASP A 1 274 ? 16.826 -7.334 -5.016 1.00 98.44 274 ASP A C 1
ATOM 2083 O O . ASP A 1 274 ? 17.991 -7.301 -5.416 1.00 98.44 274 ASP A O 1
ATOM 2087 N N . GLY A 1 275 ? 16.392 -6.524 -4.054 1.00 95.75 275 GLY A N 1
ATOM 2088 C CA . GLY A 1 275 ? 17.215 -5.534 -3.362 1.00 95.75 275 GLY A CA 1
ATOM 2089 C C . GLY A 1 275 ? 17.705 -4.385 -4.245 1.00 95.75 275 GLY A C 1
ATOM 2090 O O . GLY A 1 275 ? 18.573 -3.623 -3.816 1.00 95.75 275 GLY A O 1
ATOM 2091 N N . ALA A 1 276 ? 17.214 -4.261 -5.483 1.00 97.88 276 ALA A N 1
ATOM 2092 C CA . ALA A 1 276 ? 17.543 -3.126 -6.331 1.00 97.88 276 ALA A CA 1
ATOM 2093 C C . ALA A 1 276 ? 16.946 -1.820 -5.780 1.00 97.88 276 ALA A C 1
ATOM 2095 O O . ALA A 1 276 ? 15.924 -1.809 -5.089 1.00 97.88 276 ALA A O 1
ATOM 2096 N N . LYS A 1 277 ? 17.584 -0.699 -6.116 1.00 98.12 277 LYS A N 1
ATOM 2097 C CA . LYS A 1 277 ? 17.145 0.646 -5.734 1.00 98.12 277 LYS A CA 1
ATOM 2098 C C . LYS A 1 277 ? 16.918 1.477 -6.986 1.00 98.12 277 LYS A C 1
ATOM 2100 O O . LYS A 1 277 ? 17.822 1.632 -7.803 1.00 98.12 277 LYS A O 1
ATOM 2105 N N . ILE A 1 278 ? 15.723 2.031 -7.136 1.00 98.31 278 ILE A N 1
ATOM 2106 C CA . ILE A 1 278 ? 15.400 2.935 -8.238 1.00 98.31 278 ILE A CA 1
ATOM 2107 C C . ILE A 1 278 ? 15.330 4.354 -7.688 1.00 98.31 278 ILE A C 1
ATOM 2109 O O . ILE A 1 278 ? 14.552 4.627 -6.775 1.00 98.31 278 ILE A O 1
ATOM 2113 N N . GLY A 1 279 ? 16.162 5.254 -8.209 1.00 97.75 279 GLY A N 1
ATOM 2114 C CA . GLY A 1 279 ? 16.180 6.647 -7.762 1.00 97.75 279 GLY A CA 1
ATOM 2115 C C . GLY A 1 279 ? 14.903 7.392 -8.141 1.00 97.75 279 GLY A C 1
ATOM 2116 O O . GLY A 1 279 ? 14.255 7.058 -9.133 1.00 97.75 279 GLY A O 1
ATOM 2117 N N . ALA A 1 280 ? 14.568 8.428 -7.375 1.00 98.00 280 ALA A N 1
ATOM 2118 C CA . ALA A 1 280 ? 13.402 9.266 -7.636 1.00 98.00 280 ALA A CA 1
ATOM 2119 C C . ALA A 1 280 ? 13.411 9.862 -9.059 1.00 98.00 280 ALA A C 1
ATOM 2121 O O . ALA A 1 280 ? 14.468 10.181 -9.605 1.00 98.00 280 ALA A O 1
ATOM 2122 N N . GLY A 1 281 ? 12.226 9.999 -9.657 1.00 97.62 281 GLY A N 1
ATOM 2123 C CA . GLY A 1 281 ? 12.023 10.574 -10.991 1.00 97.62 281 GLY A CA 1
ATOM 2124 C C . GLY A 1 281 ? 12.582 9.743 -12.152 1.00 97.62 281 GLY A C 1
ATOM 2125 O O . GLY A 1 281 ? 12.718 10.259 -13.262 1.00 97.62 281 GLY A O 1
ATOM 2126 N N . SER A 1 282 ? 12.943 8.478 -11.922 1.00 98.56 282 SER A N 1
ATOM 2127 C CA . SER A 1 282 ? 13.553 7.642 -12.962 1.00 98.56 282 SER A CA 1
ATOM 2128 C C . SER A 1 282 ? 12.522 7.065 -13.933 1.00 98.56 282 SER A C 1
ATOM 2130 O O . SER A 1 282 ? 11.401 6.747 -13.538 1.00 98.56 282 SER A O 1
ATOM 2132 N N . ILE A 1 283 ? 12.921 6.852 -15.194 1.00 98.50 283 ILE A N 1
ATOM 2133 C CA . ILE A 1 283 ? 12.119 6.122 -16.193 1.00 98.50 283 ILE A CA 1
ATOM 2134 C C . ILE A 1 283 ? 12.819 4.813 -16.558 1.00 98.50 283 ILE A C 1
ATOM 2136 O O . ILE A 1 283 ? 13.789 4.797 -17.320 1.00 98.50 283 ILE A O 1
ATOM 2140 N N . VAL A 1 284 ? 12.326 3.703 -16.017 1.00 98.38 284 VAL A N 1
ATOM 2141 C CA . VAL A 1 284 ? 12.895 2.365 -16.195 1.00 98.38 284 VAL A CA 1
ATOM 2142 C C . VAL A 1 284 ? 12.197 1.657 -17.355 1.00 98.38 284 VAL A C 1
ATOM 2144 O O . VAL A 1 284 ? 11.013 1.334 -17.283 1.00 98.38 284 VAL A O 1
ATOM 2147 N N . LEU A 1 285 ? 12.958 1.414 -18.424 1.00 97.56 285 LEU A N 1
ATOM 2148 C CA . LEU A 1 285 ? 12.495 0.771 -19.666 1.00 97.56 285 LEU A CA 1
ATOM 2149 C C . LEU A 1 285 ? 13.205 -0.562 -19.957 1.00 97.56 285 LEU A C 1
ATOM 2151 O O . LEU A 1 285 ? 12.960 -1.181 -20.988 1.00 97.56 285 LEU A O 1
ATOM 2155 N N . LYS A 1 286 ? 14.150 -0.959 -19.101 1.00 97.44 286 LYS A N 1
ATOM 2156 C CA . LYS A 1 286 ? 14.981 -2.160 -19.244 1.00 97.44 286 LYS A CA 1
ATOM 2157 C C . LYS A 1 286 ? 15.170 -2.810 -17.885 1.00 97.44 286 LYS A C 1
ATOM 2159 O O . LYS A 1 286 ? 15.110 -2.112 -16.872 1.00 97.44 286 LYS A O 1
ATOM 2164 N N . ASP A 1 287 ? 15.431 -4.112 -17.897 1.00 98.25 287 ASP A N 1
ATOM 2165 C CA . ASP A 1 287 ? 15.649 -4.891 -16.682 1.00 98.25 287 ASP A CA 1
ATOM 2166 C C . ASP A 1 287 ? 16.773 -4.300 -15.825 1.00 98.25 287 ASP A C 1
ATOM 2168 O O . ASP A 1 287 ? 17.811 -3.859 -16.328 1.00 98.25 287 ASP A O 1
ATOM 2172 N N . VAL A 1 288 ? 16.543 -4.295 -14.514 1.00 98.00 288 VAL A N 1
ATOM 2173 C CA . VAL A 1 288 ? 17.483 -3.825 -13.497 1.00 98.00 288 VAL A CA 1
ATOM 2174 C C . VAL A 1 288 ? 17.965 -5.049 -12.720 1.00 98.00 288 VAL A C 1
ATOM 2176 O O . VAL A 1 288 ? 17.140 -5.719 -12.096 1.00 98.00 288 VAL A O 1
ATOM 2179 N N . PRO A 1 289 ? 19.268 -5.381 -12.741 1.00 97.75 289 PRO A N 1
ATOM 2180 C CA . PRO A 1 289 ? 19.779 -6.541 -12.020 1.00 97.75 289 PRO A CA 1
ATOM 2181 C C . PRO A 1 289 ? 19.582 -6.435 -10.496 1.00 97.75 289 PRO A C 1
ATOM 2183 O O . PRO A 1 289 ? 19.545 -5.322 -9.957 1.00 97.75 289 PRO A O 1
ATOM 2186 N N . PRO A 1 290 ? 19.509 -7.569 -9.774 1.00 97.25 290 PRO A N 1
ATOM 2187 C CA . PRO A 1 290 ? 19.411 -7.573 -8.316 1.00 97.25 290 PRO A CA 1
ATOM 2188 C C . PRO A 1 290 ? 20.534 -6.780 -7.642 1.00 97.25 290 PRO A C 1
ATOM 2190 O O . PRO A 1 290 ? 21.683 -6.831 -8.083 1.00 97.25 290 PRO A O 1
ATOM 2193 N N . ARG A 1 291 ? 20.214 -6.104 -6.533 1.00 94.88 291 ARG A N 1
ATOM 2194 C CA . ARG A 1 291 ? 21.156 -5.358 -5.676 1.00 94.88 291 ARG A CA 1
ATOM 2195 C C . ARG A 1 291 ? 21.957 -4.283 -6.419 1.00 94.88 291 ARG A C 1
ATOM 2197 O O . ARG A 1 291 ? 23.081 -3.968 -6.037 1.00 94.88 291 ARG A O 1
ATOM 2204 N N . THR A 1 292 ? 21.383 -3.717 -7.478 1.00 95.00 292 THR A N 1
ATOM 2205 C CA . THR A 1 292 ? 21.955 -2.579 -8.207 1.00 95.00 292 THR A CA 1
ATOM 2206 C C . THR A 1 292 ? 21.120 -1.321 -8.006 1.00 95.00 292 THR A C 1
ATOM 2208 O O . THR A 1 292 ? 19.962 -1.390 -7.589 1.00 95.00 292 THR A O 1
ATOM 2211 N N . THR A 1 293 ? 21.704 -0.163 -8.310 1.00 96.81 293 THR A N 1
ATOM 2212 C CA . THR A 1 293 ? 20.993 1.117 -8.288 1.00 96.81 293 THR A CA 1
ATOM 2213 C C . THR A 1 293 ? 20.806 1.623 -9.712 1.00 96.81 293 THR A C 1
ATOM 2215 O O . THR A 1 293 ? 21.775 1.698 -10.467 1.00 96.81 293 THR A O 1
ATOM 2218 N N . ALA A 1 294 ? 19.581 1.997 -10.081 1.00 97.00 294 ALA A N 1
ATOM 2219 C CA . ALA A 1 294 ? 19.268 2.599 -11.376 1.00 97.00 294 ALA A CA 1
ATOM 2220 C C . ALA A 1 294 ? 18.652 3.991 -11.193 1.00 97.00 294 ALA A C 1
ATOM 2222 O O . ALA A 1 294 ? 17.727 4.157 -10.398 1.00 97.00 294 ALA A O 1
ATOM 2223 N N . VAL A 1 295 ? 19.142 4.992 -11.931 1.00 97.44 295 VAL A N 1
ATOM 2224 C CA . VAL A 1 295 ? 18.649 6.380 -11.851 1.00 97.44 295 VAL A CA 1
ATOM 2225 C C . VAL A 1 295 ? 18.545 7.039 -13.225 1.00 97.44 295 VAL A C 1
ATOM 2227 O O . VAL A 1 295 ? 19.266 6.668 -14.153 1.00 97.44 295 VAL A O 1
ATOM 2230 N N . GLY A 1 296 ? 17.688 8.054 -13.341 1.00 95.62 296 GLY A N 1
ATOM 2231 C CA . GLY A 1 296 ? 17.632 8.963 -14.488 1.00 95.62 296 GLY A CA 1
ATOM 2232 C C . GLY A 1 296 ? 16.521 8.662 -15.494 1.00 95.62 296 GLY A C 1
ATOM 2233 O O . GLY A 1 296 ? 15.744 7.715 -15.354 1.00 95.62 296 GLY A O 1
ATOM 2234 N N . ASN A 1 297 ? 16.447 9.494 -16.531 1.00 96.00 297 ASN A N 1
ATOM 2235 C CA . ASN A 1 297 ? 15.462 9.398 -17.601 1.00 96.00 297 ASN A CA 1
ATOM 2236 C C . ASN A 1 297 ? 16.162 9.438 -18.976 1.00 96.00 297 ASN A C 1
ATOM 2238 O O . ASN A 1 297 ? 16.590 10.512 -19.398 1.00 96.00 297 ASN A O 1
ATOM 2242 N N . PRO A 1 298 ? 16.278 8.303 -19.689 1.00 96.19 298 PRO A N 1
ATOM 2243 C CA . PRO A 1 298 ? 15.957 6.941 -19.247 1.00 96.19 298 PRO A CA 1
ATOM 2244 C C . PRO A 1 298 ? 16.948 6.422 -18.192 1.00 96.19 298 PRO A C 1
ATOM 2246 O O . PRO A 1 298 ? 18.125 6.779 -18.210 1.00 96.19 298 PRO A O 1
ATOM 2249 N N . ALA A 1 299 ? 16.491 5.523 -17.322 1.00 97.44 299 ALA A N 1
ATOM 2250 C CA . ALA A 1 299 ? 17.279 5.018 -16.206 1.00 97.44 299 ALA A CA 1
ATOM 2251 C C . ALA A 1 299 ? 18.540 4.277 -16.675 1.00 97.44 299 ALA A C 1
ATOM 2253 O O . ALA A 1 299 ? 18.536 3.553 -17.681 1.00 97.44 299 ALA A O 1
ATOM 2254 N N . ARG A 1 300 ? 19.636 4.462 -15.942 1.00 96.12 300 ARG A N 1
ATOM 2255 C CA . ARG A 1 300 ? 20.919 3.780 -16.131 1.00 96.12 300 ARG A CA 1
ATOM 2256 C C . ARG A 1 300 ? 21.430 3.285 -14.790 1.00 96.12 300 ARG A C 1
ATOM 2258 O O . ARG A 1 300 ? 21.166 3.903 -13.761 1.00 96.12 300 ARG A O 1
ATOM 2265 N N . LEU A 1 301 ? 22.159 2.174 -14.819 1.00 94.75 301 LEU A N 1
ATOM 2266 C CA . LEU A 1 301 ? 22.833 1.666 -13.632 1.00 94.75 301 LEU A CA 1
ATOM 2267 C C . LEU A 1 301 ? 23.908 2.661 -13.197 1.00 94.75 301 LEU A C 1
ATOM 2269 O O . LEU A 1 301 ? 24.691 3.131 -14.023 1.00 94.75 301 LEU A O 1
ATOM 2273 N N . VAL A 1 302 ? 23.937 2.968 -11.907 1.00 89.69 302 VAL A N 1
ATOM 2274 C CA . VAL A 1 302 ? 24.948 3.818 -11.279 1.00 89.69 302 VAL A CA 1
ATOM 2275 C C . VAL A 1 302 ? 25.637 3.040 -10.168 1.00 89.69 302 VAL A C 1
ATOM 2277 O O . VAL A 1 302 ? 24.981 2.422 -9.333 1.00 89.69 302 VAL A O 1
ATOM 2280 N N . GLY A 1 303 ? 26.971 3.073 -10.169 1.00 64.19 303 GLY A N 1
ATOM 2281 C CA . GLY A 1 303 ? 27.801 2.393 -9.176 1.00 64.19 303 GLY A CA 1
ATOM 2282 C C . GLY A 1 303 ? 28.039 0.914 -9.488 1.00 64.19 303 GLY A C 1
ATOM 2283 O O . GLY A 1 303 ? 27.200 0.058 -9.222 1.00 64.19 303 GLY A O 1
ATOM 2284 N N . GLY A 1 304 ? 29.228 0.612 -10.016 1.00 47.81 304 GLY A N 1
ATOM 2285 C CA . GLY A 1 304 ? 29.815 -0.722 -9.925 1.00 47.81 304 GLY A CA 1
ATOM 2286 C C . GLY A 1 304 ? 30.374 -0.942 -8.518 1.00 47.81 304 GLY A C 1
ATOM 2287 O O . GLY A 1 304 ? 31.051 -0.066 -7.985 1.00 47.81 304 GLY A O 1
ATOM 2288 N N . THR A 1 305 ? 30.098 -2.114 -7.940 1.00 39.94 305 THR A N 1
ATOM 2289 C CA . THR A 1 305 ? 30.656 -2.616 -6.667 1.00 39.94 305 THR A CA 1
ATOM 2290 C C . THR A 1 305 ? 30.469 -1.697 -5.457 1.00 39.94 305 THR A C 1
ATOM 2292 O O . THR A 1 305 ? 31.392 -1.024 -5.011 1.00 39.94 305 THR A O 1
ATOM 2295 N N . VAL A 1 306 ? 29.290 -1.763 -4.838 1.00 40.72 306 VAL A N 1
ATOM 2296 C CA . VAL A 1 306 ? 29.225 -1.610 -3.378 1.00 40.72 306 VAL A CA 1
ATOM 2297 C C . VAL A 1 306 ? 29.433 -3.013 -2.794 1.00 40.72 306 VAL A C 1
ATOM 2299 O O . VAL A 1 306 ? 28.733 -3.933 -3.234 1.00 40.72 306 VAL A O 1
ATOM 2302 N N . PRO A 1 307 ? 30.397 -3.232 -1.877 1.00 34.88 307 PRO A N 1
ATOM 2303 C CA . PRO A 1 307 ? 30.568 -4.518 -1.215 1.00 34.88 307 PRO A CA 1
ATOM 2304 C C . PRO A 1 307 ? 29.249 -4.930 -0.573 1.00 34.88 307 PRO A C 1
ATOM 2306 O O . PRO A 1 307 ? 28.557 -4.098 0.009 1.00 34.88 307 PRO A O 1
ATOM 2309 N N . TYR A 1 308 ? 28.924 -6.210 -0.732 1.00 39.31 308 TYR A N 1
ATOM 2310 C CA . TYR A 1 308 ? 27.866 -6.959 -0.064 1.00 39.31 308 TYR A CA 1
ATOM 2311 C C . TYR A 1 308 ? 27.395 -6.316 1.254 1.00 39.31 308 TYR A C 1
ATOM 2313 O O . TYR A 1 308 ? 27.938 -6.590 2.321 1.00 39.31 308 TYR A O 1
ATOM 2321 N N . LEU A 1 309 ? 26.363 -5.470 1.186 1.00 38.03 309 LEU A N 1
ATOM 2322 C CA . LEU A 1 309 ? 25.581 -5.129 2.366 1.00 38.03 309 LEU A CA 1
ATOM 2323 C C . LEU A 1 309 ? 24.660 -6.319 2.624 1.00 38.03 309 LEU A C 1
ATOM 2325 O O . LEU A 1 309 ? 23.613 -6.471 1.991 1.00 38.03 309 LEU A O 1
ATOM 2329 N N . GLN A 1 310 ? 25.108 -7.199 3.518 1.00 33.81 310 GLN A N 1
ATOM 2330 C CA . GLN A 1 310 ? 24.248 -8.171 4.182 1.00 33.81 310 GLN A CA 1
ATOM 2331 C C . GLN A 1 310 ? 23.026 -7.446 4.739 1.00 33.81 310 GLN A C 1
ATOM 2333 O O . GLN A 1 310 ? 23.165 -6.475 5.476 1.00 33.81 310 GLN A O 1
ATOM 2338 N N . SER A 1 311 ? 21.843 -7.932 4.357 1.00 34.41 311 SER A N 1
ATOM 2339 C CA . SER A 1 311 ? 20.600 -7.812 5.127 1.00 34.41 311 SER A CA 1
ATOM 2340 C C . SER A 1 311 ? 20.265 -6.436 5.713 1.00 34.41 311 SER A C 1
ATOM 2342 O O . SER A 1 311 ? 19.750 -6.369 6.826 1.00 34.41 311 SER A O 1
ATOM 2344 N N . VAL A 1 312 ? 20.501 -5.343 4.990 1.00 39.38 312 VAL A N 1
ATOM 2345 C CA . VAL A 1 312 ? 19.855 -4.077 5.346 1.00 39.38 312 VAL A CA 1
ATOM 2346 C C . VAL A 1 312 ? 18.508 -4.078 4.622 1.00 39.38 312 VAL A C 1
ATOM 2348 O O . VAL A 1 312 ? 18.507 -4.125 3.385 1.00 39.38 312 VAL A O 1
ATOM 2351 N N . PRO A 1 313 ? 17.361 -4.089 5.333 1.00 38.84 313 PRO A N 1
ATOM 2352 C CA . PRO A 1 313 ? 16.062 -3.885 4.701 1.00 38.84 313 PRO A CA 1
ATOM 2353 C C . PRO A 1 313 ? 16.080 -2.552 3.939 1.00 38.84 313 PRO A C 1
ATOM 2355 O O . PRO A 1 313 ? 17.015 -1.763 4.074 1.00 38.84 313 PRO A O 1
ATOM 2358 N N . ALA A 1 314 ? 15.058 -2.258 3.138 1.00 44.09 314 ALA A N 1
ATOM 2359 C CA . ALA A 1 314 ? 14.870 -0.917 2.582 1.00 44.09 314 ALA A CA 1
ATOM 2360 C C . ALA A 1 314 ? 14.567 0.092 3.718 1.00 44.09 314 ALA A C 1
ATOM 2362 O O . ALA A 1 314 ? 13.451 0.581 3.849 1.00 44.09 314 ALA A O 1
ATOM 2363 N N . THR A 1 315 ? 15.533 0.340 4.600 1.00 38.47 315 THR A N 1
ATOM 2364 C CA . THR A 1 315 ? 15.458 1.230 5.749 1.00 38.47 315 THR A CA 1
ATOM 2365 C C . THR A 1 315 ? 15.851 2.615 5.280 1.00 38.47 315 THR A C 1
ATOM 2367 O O . THR A 1 315 ? 16.995 2.832 4.879 1.00 38.47 315 THR A O 1
ATOM 2370 N N . SER A 1 316 ? 14.871 3.515 5.332 1.00 37.88 316 SER A N 1
ATOM 2371 C CA . SER A 1 316 ? 14.988 4.971 5.310 1.00 37.88 316 SER A CA 1
ATOM 2372 C C . SER A 1 316 ? 15.735 5.619 4.136 1.00 37.88 316 SER A C 1
ATOM 2374 O O . SER A 1 316 ? 16.934 5.446 3.923 1.00 37.88 316 SER A O 1
ATOM 2376 N N . TYR A 1 317 ? 15.037 6.527 3.453 1.00 37.34 317 TYR A N 1
ATOM 2377 C CA . TYR A 1 317 ? 15.636 7.567 2.615 1.00 37.34 317 TYR A CA 1
ATOM 2378 C C . TYR A 1 317 ? 16.303 8.632 3.511 1.00 37.34 317 TYR A C 1
ATOM 2380 O O . TYR A 1 317 ? 15.912 9.795 3.524 1.00 37.34 317 TYR A O 1
ATOM 2388 N N . THR A 1 318 ? 17.287 8.254 4.329 1.00 32.03 318 THR A N 1
ATOM 2389 C CA . THR A 1 318 ? 18.139 9.240 5.001 1.00 32.03 318 THR A CA 1
ATOM 2390 C C . THR A 1 318 ? 19.215 9.702 4.032 1.00 32.03 318 THR A C 1
ATOM 2392 O O . THR A 1 318 ? 19.847 8.911 3.337 1.00 32.03 318 THR A O 1
ATOM 2395 N N . ARG A 1 319 ? 19.370 11.023 3.973 1.00 35.22 319 ARG A N 1
ATOM 2396 C CA . ARG A 1 319 ? 20.237 11.820 3.103 1.00 35.22 319 ARG A CA 1
ATOM 2397 C C . ARG A 1 319 ? 21.729 11.490 3.275 1.00 35.22 319 ARG A C 1
ATOM 2399 O O . ARG A 1 319 ? 22.477 12.328 3.751 1.00 35.22 319 ARG A O 1
ATOM 2406 N N . THR A 1 320 ? 22.187 10.310 2.879 1.00 37.34 320 THR A N 1
ATOM 2407 C CA . THR A 1 320 ? 23.617 9.975 2.794 1.00 37.34 320 THR A CA 1
ATOM 2408 C C . THR A 1 320 ? 23.821 8.913 1.712 1.00 37.34 320 THR A C 1
ATOM 2410 O O . THR A 1 320 ? 23.511 7.743 1.907 1.00 37.34 320 THR A O 1
ATOM 2413 N N . GLY A 1 321 ? 24.324 9.308 0.537 1.00 35.31 321 GLY A N 1
ATOM 2414 C CA . GLY A 1 321 ? 24.750 8.329 -0.476 1.00 35.31 321 GLY A CA 1
ATOM 2415 C C . GLY A 1 321 ? 24.497 8.663 -1.944 1.00 35.31 321 GLY A C 1
ATOM 2416 O O . GLY A 1 321 ? 24.627 7.771 -2.778 1.00 35.31 321 GLY A O 1
ATOM 2417 N N . LEU A 1 322 ? 24.171 9.908 -2.302 1.00 34.59 322 LEU A N 1
ATOM 2418 C CA . LEU A 1 322 ? 24.504 10.364 -3.654 1.00 34.59 322 LEU A CA 1
ATOM 2419 C C . LEU A 1 322 ? 26.028 10.554 -3.683 1.00 34.59 322 LEU A C 1
ATOM 2421 O O . LEU A 1 322 ? 26.528 11.293 -2.834 1.00 34.59 322 LEU A O 1
ATOM 2425 N N . PRO A 1 323 ? 26.780 9.884 -4.576 1.00 31.14 323 PRO A N 1
ATOM 2426 C CA . PRO A 1 323 ? 28.186 10.209 -4.747 1.00 31.14 323 PRO A CA 1
ATOM 2427 C C . PRO A 1 323 ? 28.272 11.681 -5.143 1.00 31.14 323 PRO A C 1
ATOM 2429 O O . PRO A 1 323 ? 27.546 12.115 -6.043 1.00 31.14 323 PRO A O 1
ATOM 2432 N N . ASP A 1 324 ? 29.130 12.435 -4.453 1.00 28.34 324 ASP A N 1
ATOM 2433 C CA . ASP A 1 324 ? 29.460 13.804 -4.822 1.00 28.34 324 ASP A CA 1
ATOM 2434 C C . ASP A 1 324 ? 29.758 13.834 -6.319 1.00 28.34 324 ASP A C 1
ATOM 2436 O O . ASP A 1 324 ? 30.741 13.258 -6.799 1.00 28.34 324 ASP A O 1
ATOM 2440 N N . ILE A 1 325 ? 28.886 14.501 -7.076 1.00 34.69 325 ILE A N 1
ATOM 2441 C CA . ILE A 1 325 ? 29.225 14.948 -8.416 1.00 34.69 325 ILE A CA 1
ATOM 2442 C C . ILE A 1 325 ? 30.339 15.955 -8.174 1.00 34.69 325 ILE A C 1
ATOM 2444 O O . ILE A 1 325 ? 30.069 17.114 -7.859 1.00 34.69 325 ILE A O 1
ATOM 2448 N N . LYS A 1 326 ? 31.593 15.488 -8.238 1.00 30.00 326 LYS A N 1
ATOM 2449 C CA . LYS A 1 326 ? 32.770 16.351 -8.247 1.00 30.00 326 LYS A CA 1
ATOM 2450 C C . LYS A 1 326 ? 32.459 17.472 -9.227 1.00 30.00 326 LYS A C 1
ATOM 2452 O O . LYS A 1 326 ? 32.278 17.210 -10.417 1.00 30.00 326 LYS A O 1
ATOM 2457 N N . GLN A 1 327 ? 32.338 18.691 -8.704 1.00 28.47 327 GLN A N 1
ATOM 2458 C CA . GLN A 1 327 ? 32.291 19.897 -9.509 1.00 28.47 327 GLN A CA 1
ATOM 2459 C C . GLN A 1 327 ? 33.460 19.800 -10.479 1.00 28.47 327 GLN A C 1
ATOM 2461 O O . GLN A 1 327 ? 34.623 19.829 -10.081 1.00 28.47 327 GLN A O 1
ATOM 2466 N N . CYS A 1 328 ? 33.144 19.601 -11.754 1.00 27.84 328 CYS A N 1
ATOM 2467 C CA . CYS A 1 328 ? 34.121 19.720 -12.809 1.00 27.84 328 CYS A CA 1
ATOM 2468 C C . CYS A 1 328 ? 34.421 21.218 -12.894 1.00 27.84 328 CYS A C 1
ATOM 2470 O O . CYS A 1 328 ? 33.726 21.969 -13.574 1.00 27.84 328 CYS A O 1
ATOM 2472 N N . SER A 1 329 ? 35.394 21.669 -12.104 1.00 32.16 329 SER A N 1
ATOM 2473 C CA . SER A 1 329 ? 36.005 22.981 -12.225 1.00 32.16 329 SER A CA 1
ATOM 2474 C C . SER A 1 329 ? 36.733 23.020 -13.564 1.00 32.16 329 SER A C 1
ATOM 2476 O O . SER A 1 329 ? 37.915 22.696 -13.655 1.00 32.16 329 SER A O 1
ATOM 2478 N N . GLN A 1 330 ? 36.007 23.360 -14.624 1.00 32.41 330 GLN A N 1
ATOM 2479 C CA . GLN A 1 330 ? 36.615 23.807 -15.865 1.00 32.41 330 GLN A CA 1
ATOM 2480 C C . GLN A 1 330 ? 36.796 25.317 -15.773 1.00 32.41 330 GLN A C 1
ATOM 2482 O O . GLN A 1 330 ? 35.848 26.100 -15.794 1.00 32.41 330 GLN A O 1
ATOM 2487 N N . SER A 1 331 ? 38.059 25.693 -15.618 1.00 33.53 331 SER A N 1
ATOM 2488 C CA . SER A 1 331 ? 38.598 27.009 -15.913 1.00 33.53 331 SER A CA 1
ATOM 2489 C C . SER A 1 331 ? 38.151 27.460 -17.305 1.00 33.53 331 SER A C 1
ATOM 2491 O O . SER A 1 331 ? 38.585 26.883 -18.299 1.00 33.53 331 SER A O 1
ATOM 2493 N N . ASN A 1 332 ? 37.335 28.508 -17.381 1.00 31.06 332 ASN A N 1
ATOM 2494 C CA . ASN A 1 332 ? 37.114 29.240 -18.622 1.00 31.06 332 ASN A CA 1
ATOM 2495 C C . ASN A 1 332 ? 37.711 30.638 -18.477 1.00 31.06 332 ASN A C 1
ATOM 2497 O O . ASN A 1 332 ? 37.102 31.547 -17.918 1.00 31.06 332 ASN A O 1
ATOM 2501 N N . SER A 1 333 ? 38.929 30.787 -18.989 1.00 33.72 333 SER A N 1
ATOM 2502 C CA . SER A 1 333 ? 39.484 32.074 -19.399 1.00 33.72 333 SER A CA 1
ATOM 2503 C C . SER A 1 333 ? 38.627 32.636 -20.547 1.00 33.72 333 SER A C 1
ATOM 2505 O O . SER A 1 333 ? 38.224 31.863 -21.421 1.00 33.72 333 SER A O 1
ATOM 2507 N N . PRO A 1 334 ? 38.335 33.946 -20.600 1.00 32.28 334 PRO A N 1
ATOM 2508 C CA . PRO A 1 334 ? 37.528 34.507 -21.678 1.00 32.28 334 PRO A CA 1
ATOM 2509 C C . PRO A 1 334 ? 38.349 34.615 -22.976 1.00 32.28 334 PRO A C 1
ATOM 2511 O O . PRO A 1 334 ? 39.493 35.076 -22.925 1.00 32.28 334 PRO A O 1
ATOM 2514 N N . PRO A 1 335 ? 37.795 34.261 -24.151 1.00 34.78 335 PRO A N 1
ATOM 2515 C CA . PRO A 1 335 ? 38.408 34.628 -25.414 1.00 34.78 335 PRO A CA 1
ATOM 2516 C C . PRO A 1 335 ? 38.131 36.108 -25.704 1.00 34.78 335 PRO A C 1
ATOM 2518 O O . PRO A 1 335 ? 36.994 36.581 -25.719 1.00 34.78 335 PRO A O 1
ATOM 2521 N N . THR A 1 336 ? 39.210 36.842 -25.938 1.00 39.31 336 THR A N 1
ATOM 2522 C CA . THR A 1 336 ? 39.238 38.150 -26.582 1.00 39.31 336 THR A CA 1
ATOM 2523 C C . THR A 1 336 ? 38.809 38.013 -28.048 1.00 39.31 336 THR A C 1
ATOM 2525 O O . THR A 1 336 ? 39.318 37.163 -28.772 1.00 39.31 336 THR A O 1
ATOM 2528 N N . GLY A 1 337 ? 37.884 38.857 -28.517 1.00 30.64 337 GLY A N 1
ATOM 2529 C CA . GLY A 1 337 ? 37.546 38.943 -29.945 1.00 30.64 337 GLY A CA 1
ATOM 2530 C C . GLY A 1 337 ? 36.087 39.306 -30.198 1.00 30.64 337 GLY A C 1
ATOM 2531 O O . GLY A 1 337 ? 35.189 38.496 -30.001 1.00 30.64 337 GLY A O 1
ATOM 2532 N N . GLY A 1 338 ? 35.844 40.552 -30.604 1.00 30.30 338 GLY A N 1
ATOM 2533 C CA . GLY A 1 338 ? 34.506 41.120 -30.731 1.00 30.30 338 GLY A CA 1
ATOM 2534 C C . GLY A 1 338 ? 33.705 40.709 -31.969 1.00 30.30 338 GLY A C 1
ATOM 2535 O O . GLY A 1 338 ? 34.236 40.215 -32.958 1.00 30.30 338 GLY A O 1
ATOM 2536 N N . LYS A 1 339 ? 32.407 41.022 -31.912 1.00 30.66 339 LYS A N 1
ATOM 2537 C CA . LYS A 1 339 ? 31.627 41.732 -32.944 1.00 30.66 339 LYS A CA 1
ATOM 2538 C C . LYS A 1 339 ? 30.239 42.033 -32.370 1.00 30.66 339 LYS A C 1
ATOM 2540 O O . LYS A 1 339 ? 29.496 41.123 -32.019 1.00 30.66 339 LYS A O 1
ATOM 2545 N N . LEU A 1 340 ? 29.915 43.323 -32.246 1.00 32.94 340 LEU A N 1
ATOM 2546 C CA . LEU A 1 340 ? 28.581 43.803 -31.884 1.00 32.94 340 LEU A CA 1
ATOM 2547 C C . LEU A 1 340 ? 27.563 43.351 -32.939 1.00 32.94 340 LEU A C 1
ATOM 2549 O O . LEU A 1 340 ? 27.708 43.698 -34.109 1.00 32.94 340 LEU A O 1
ATOM 2553 N N . TYR A 1 341 ? 26.491 42.688 -32.509 1.00 30.00 341 TYR A N 1
ATOM 2554 C CA . TYR A 1 341 ? 25.242 42.620 -33.265 1.00 30.00 341 TYR A CA 1
ATOM 2555 C C . TYR A 1 341 ? 24.165 43.427 -32.532 1.00 30.00 341 TYR A C 1
ATOM 2557 O O . TYR A 1 341 ? 23.822 43.152 -31.383 1.00 30.00 341 TYR A O 1
ATOM 2565 N N . ARG A 1 342 ? 23.674 44.472 -33.211 1.00 30.56 342 ARG A N 1
ATOM 2566 C CA . ARG A 1 342 ? 22.552 45.330 -32.807 1.00 30.56 342 ARG A CA 1
ATOM 2567 C C . ARG A 1 342 ? 21.245 44.526 -32.781 1.00 30.56 342 ARG A C 1
ATOM 2569 O O . ARG A 1 342 ? 20.892 43.902 -33.776 1.00 30.56 342 ARG A O 1
ATOM 2576 N N . MET A 1 343 ? 20.498 44.641 -31.686 1.00 28.34 343 MET A N 1
ATOM 2577 C CA . MET A 1 343 ? 19.077 44.280 -31.598 1.00 28.34 343 MET A CA 1
ATOM 2578 C C . MET A 1 343 ? 18.211 45.384 -32.236 1.00 28.34 343 MET A C 1
ATOM 2580 O O . MET A 1 343 ? 18.448 46.556 -31.930 1.00 28.34 343 MET A O 1
ATOM 2584 N N . PRO A 1 344 ? 17.186 45.073 -33.053 1.00 32.50 344 PRO A N 1
ATOM 2585 C CA . PRO A 1 344 ? 16.166 46.047 -33.419 1.00 32.50 344 PRO A CA 1
ATOM 2586 C C . PRO A 1 344 ? 15.080 46.146 -32.340 1.00 32.50 344 PRO A C 1
ATOM 2588 O O . PRO A 1 344 ? 14.622 45.156 -31.771 1.00 32.50 344 PRO A O 1
ATOM 2591 N N . SER A 1 345 ? 14.671 47.383 -32.084 1.00 32.88 345 SER A N 1
ATOM 2592 C CA . SER A 1 345 ? 13.629 47.817 -31.159 1.00 32.88 345 SER A CA 1
ATOM 2593 C C . SER A 1 345 ? 12.207 47.458 -31.606 1.00 32.88 345 SER A C 1
ATOM 2595 O O . SER A 1 345 ? 11.887 47.451 -32.792 1.00 32.88 345 SER A O 1
ATOM 2597 N N . ARG A 1 346 ? 11.346 47.251 -30.603 1.00 36.12 346 ARG A N 1
ATOM 2598 C CA . ARG A 1 346 ? 9.889 47.041 -30.661 1.00 36.12 346 ARG A CA 1
ATOM 2599 C C . ARG A 1 346 ? 9.140 48.026 -31.575 1.00 36.12 346 ARG A C 1
ATOM 2601 O O . ARG A 1 346 ? 9.374 49.230 -31.501 1.00 36.12 346 ARG A O 1
ATOM 2608 N N . SER A 1 347 ? 8.097 47.537 -32.248 1.00 32.75 347 SER A N 1
ATOM 2609 C CA . SER A 1 347 ? 6.921 48.329 -32.631 1.00 32.75 347 SER A CA 1
ATOM 2610 C C . SER A 1 347 ? 5.627 47.603 -32.232 1.00 32.75 347 SER A C 1
ATOM 2612 O O . SER A 1 347 ? 5.593 46.387 -32.048 1.00 32.75 347 SER A O 1
ATOM 2614 N N . ARG A 1 348 ? 4.606 48.412 -31.941 1.00 36.88 348 ARG A N 1
ATOM 2615 C CA . ARG A 1 348 ? 3.359 48.096 -31.235 1.00 36.88 348 ARG A CA 1
ATOM 2616 C C . ARG A 1 348 ? 2.297 47.427 -32.123 1.00 36.88 348 ARG A C 1
ATOM 2618 O O . ARG A 1 348 ? 2.300 47.592 -33.335 1.00 36.88 348 ARG A O 1
ATOM 2625 N N . SER A 1 349 ? 1.311 46.865 -31.412 1.00 34.25 349 SER A N 1
ATOM 2626 C CA . SER A 1 349 ? -0.130 46.772 -31.717 1.00 34.25 349 SER A CA 1
ATOM 2627 C C . SER A 1 349 ? -0.599 45.848 -32.842 1.00 34.25 349 SER A C 1
ATOM 2629 O O . SER A 1 349 ? -0.421 46.171 -34.007 1.00 34.25 349 SER A O 1
ATOM 2631 N N . GLN A 1 350 ? -1.400 44.835 -32.486 1.00 33.81 350 GLN A N 1
ATOM 2632 C CA . GLN A 1 350 ? -2.806 44.786 -32.906 1.00 33.81 350 GLN A CA 1
ATOM 2633 C C . GLN A 1 350 ? -3.637 43.778 -32.099 1.00 33.81 350 GLN A C 1
ATOM 2635 O O . GLN A 1 350 ? -3.139 42.819 -31.523 1.00 33.81 350 GLN A O 1
ATOM 2640 N N . CYS A 1 351 ? -4.913 44.128 -32.024 1.00 32.12 351 CYS A N 1
ATOM 2641 C CA . CYS A 1 351 ? -6.024 43.569 -31.274 1.00 32.12 351 CYS A CA 1
ATOM 2642 C C . CYS A 1 351 ? -6.693 42.425 -32.059 1.00 32.12 351 CYS A C 1
ATOM 2644 O O . CYS A 1 351 ? -6.711 42.513 -33.281 1.00 32.12 351 CYS A O 1
ATOM 2646 N N . CYS A 1 352 ? -7.283 41.440 -31.373 1.00 33.66 352 CYS A N 1
ATOM 2647 C CA . CYS A 1 352 ? -8.499 40.664 -31.720 1.00 33.66 352 CYS A CA 1
ATOM 2648 C C . CYS A 1 352 ? -8.780 39.755 -30.502 1.00 33.66 352 CYS A C 1
ATOM 2650 O O . CYS A 1 352 ? -7.851 39.116 -30.015 1.00 33.66 352 CYS A O 1
ATOM 2652 N N . ARG A 1 353 ? -9.881 39.947 -29.762 1.00 41.19 353 ARG A N 1
ATOM 2653 C CA . ARG A 1 353 ? -11.208 39.318 -29.946 1.00 41.19 353 ARG A CA 1
ATOM 2654 C C . ARG A 1 353 ? -11.167 37.801 -30.022 1.00 41.19 353 ARG A C 1
ATOM 2656 O O . ARG A 1 353 ? -10.593 37.293 -31.005 1.00 41.19 353 ARG A O 1
#

Sequence (353 aa):
MASCVIERLQLSRKPGRQKSVNDGHSYPLKNVRSCRPSRCKIPSKTDRRFSDRSGNDKGGSFRDDDLWEKMQEEAKSNSSQEPLLSRYYQNSILSHDSLESALANHLSDKLGSSSLCGEALCGLFGGVFSEDEEIMECVKEDLRAAKERDPACIGYLHCFLNFKGFLACQAHRVVHKLWSHGKRSLAVVIQSRVSEVFAVDIHPAARIGRGILIDHATGVVIGETAVVGNNVCILHNVTLGGTGKASGDRHPKIGHGVLIGAGTCVLGNVRVGDGAKIGAGSIVLKDVPPRTTAVGNPARLVGGTVPYLQSVPATSYTRTGLPDIKQCSQSNSPPTGGKLYRMPSRSRSQCCR

Radius of gyration: 27.56 Å; Cα contacts (8 Å, |Δi|>4): 543; chains: 1; bounding box: 79×77×70 Å